Protein AF-0000000082831043 (afdb_homodimer)

Sequence (214 aa):
MISTHILDTNLGKPAAQVEVKLFYAATHELIATAITNQDGRVSDFGIKNLGKGAYQLEFEVAPYFSSQQIKTFFPRVCIQFFIEDTNQHYHIPLLISPFAYSTYRGSMISTHILDTNLGKPAAQVEVKLFYAATHELIATAITNQDGRVSDFGIKNLGKGAYQLEFEVAPYFSSQQIKTFFPRVCIQFFIEDTNQHYHIPLLISPFAYSTYRGS

Radius of gyration: 16.61 Å; Cα contacts (8 Å, |Δi|>4): 562; chains: 2; bounding box: 44×46×36 Å

Secondary structure (DSSP, 8-state):
-EEEEEEETTTTEE--S-EEEEEETTT--EEEEEE--TTSEE-----S-PPSEEEEEEE-HHHHHHHTT---S-S-EEEEEEE--TTS-EE--EEEETTEEEEE-B-/-EEEEEEETTTTEE--S-EEEEEETTT--EEEEEE--TTSEE-----S-PPSEEEEEEE-HHHHHHHTT---S-S-EEEEEEE--TTS-EE--EEEETTEEEEE-B-

pLDDT: mean 97.24, std 3.05, range [81.69, 98.94]

Nearest PDB structures (foldseek):
  2gpz-assembly1_A  TM=9.564E-01  e=7.065E-14  Salmonella enterica subsp. enterica serovar Dublin
  2igl-assembly1_C  TM=9.637E-01  e=1.944E-13  Escherichia coli K-12
  3qva-assembly1_D  TM=9.584E-01  e=8.392E-13  Klebsiella pneumoniae subsp. pneumoniae MGH 78578
  3qva-assembly1_A  TM=9.563E-01  e=1.558E-12  Klebsiella pneumoniae subsp. pneumoniae MGH 78578
  3qva-assembly1_C  TM=9.529E-01  e=1.951E-12  Klebsiella pneumoniae subsp. pneumoniae MGH 78578

Structure (mmCIF, N/CA/C/O backbone):
data_AF-0000000082831043-model_v1
#
loop_
_entity.id
_entity.type
_entity.pdbx_description
1 polymer '5-hydroxyisourate hydrolase'
#
loop_
_atom_site.group_PDB
_atom_site.id
_atom_site.type_symbol
_atom_site.label_atom_id
_atom_site.label_alt_id
_atom_site.label_comp_id
_atom_site.label_asym_id
_atom_site.label_entity_id
_atom_site.label_seq_id
_atom_site.pdbx_PDB_ins_code
_atom_site.Cartn_x
_atom_site.Cartn_y
_atom_site.Cartn_z
_atom_si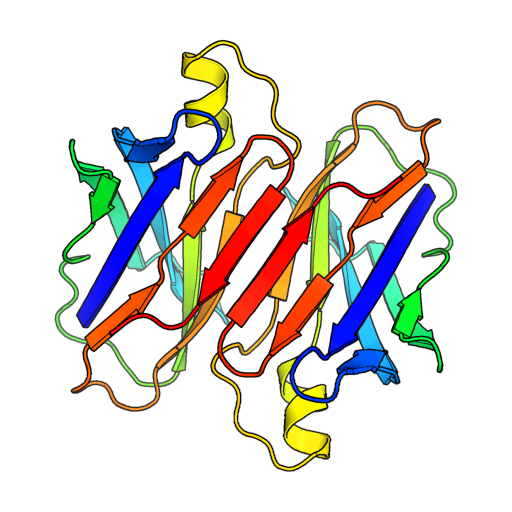te.occupancy
_atom_site.B_iso_or_equiv
_atom_site.auth_seq_id
_atom_site.auth_comp_id
_atom_site.auth_asym_id
_atom_site.auth_atom_id
_atom_site.pdbx_PDB_model_num
ATOM 1 N N . MET A 1 1 ? 2.746 17.656 10.258 1 92.44 1 MET A N 1
ATOM 2 C CA . MET A 1 1 ? 1.329 17.312 10.18 1 92.44 1 MET A CA 1
ATOM 3 C C . MET A 1 1 ? 1.077 16.297 9.078 1 92.44 1 MET A C 1
ATOM 5 O O . MET A 1 1 ? 1.744 16.312 8.039 1 92.44 1 MET A O 1
ATOM 9 N N . ILE A 1 2 ? 0.21 15.352 9.336 1 97.12 2 ILE A N 1
ATOM 10 C CA . ILE A 1 2 ? -0.141 14.328 8.352 1 97.12 2 ILE A CA 1
ATOM 11 C C . ILE A 1 2 ? -1.592 14.516 7.914 1 97.12 2 ILE A C 1
ATOM 13 O O . ILE A 1 2 ? -2.473 14.758 8.742 1 97.12 2 ILE A O 1
ATOM 17 N N . SER A 1 3 ? -1.871 14.438 6.602 1 98.06 3 SER A N 1
ATOM 18 C CA . SER A 1 3 ? -3.225 14.484 6.059 1 98.06 3 SER A CA 1
ATOM 19 C C . SER A 1 3 ? -3.396 13.492 4.914 1 98.06 3 SER A C 1
ATOM 21 O O . SER A 1 3 ? -2.412 12.969 4.387 1 98.06 3 SER A O 1
ATOM 23 N N . THR A 1 4 ? -4.637 13.18 4.656 1 98.75 4 THR A N 1
ATOM 24 C CA . THR A 1 4 ? -4.922 12.305 3.525 1 98.75 4 THR A CA 1
ATOM 25 C C . THR A 1 4 ? -6.254 12.672 2.877 1 98.75 4 THR A C 1
ATOM 27 O O . THR A 1 4 ? -7.074 13.359 3.48 1 98.75 4 THR A O 1
ATOM 30 N N . HIS A 1 5 ? -6.348 12.281 1.604 1 98.69 5 HIS A N 1
ATOM 31 C CA . HIS A 1 5 ? -7.547 12.383 0.777 1 98.69 5 HIS A CA 1
ATOM 32 C C . HIS A 1 5 ? -7.77 11.102 -0.028 1 98.69 5 HIS A C 1
ATOM 34 O O . HIS A 1 5 ? -6.852 10.617 -0.697 1 98.69 5 HIS A O 1
ATOM 40 N N . ILE A 1 6 ? -9 10.562 0.138 1 98.94 6 ILE A N 1
ATOM 41 C CA . ILE A 1 6 ? -9.328 9.359 -0.611 1 98.94 6 ILE A CA 1
ATOM 42 C C . ILE A 1 6 ? -10.289 9.703 -1.745 1 98.94 6 ILE A C 1
ATOM 44 O O . ILE A 1 6 ? -11.359 10.266 -1.509 1 98.94 6 ILE A O 1
ATOM 48 N N . LEU A 1 7 ? -9.891 9.461 -2.961 1 98.88 7 LEU A N 1
ATOM 49 C CA . LEU A 1 7 ? -10.766 9.555 -4.129 1 98.88 7 LEU A CA 1
ATOM 50 C C . LEU A 1 7 ? -11.156 8.164 -4.621 1 98.88 7 LEU A C 1
ATOM 52 O O . LEU A 1 7 ? -10.289 7.34 -4.926 1 98.88 7 LEU A O 1
ATOM 56 N N . ASP A 1 8 ? -12.43 7.883 -4.672 1 98.81 8 ASP A N 1
ATOM 57 C CA . ASP A 1 8 ? -12.945 6.699 -5.348 1 98.81 8 ASP A CA 1
ATOM 58 C C . ASP A 1 8 ? -12.992 6.906 -6.859 1 98.81 8 ASP A C 1
ATOM 60 O O . ASP A 1 8 ? -13.891 7.578 -7.371 1 98.81 8 ASP A O 1
ATOM 64 N N . THR A 1 9 ? -12.117 6.324 -7.477 1 98.5 9 THR A N 1
ATOM 65 C CA . THR A 1 9 ? -12 6.555 -8.914 1 98.5 9 THR A CA 1
ATOM 66 C C . THR A 1 9 ? -13.07 5.773 -9.68 1 98.5 9 THR A C 1
ATOM 68 O O . THR A 1 9 ? -13.32 6.047 -10.852 1 98.5 9 THR A O 1
ATOM 71 N N . ASN A 1 10 ? -13.609 4.77 -9.039 1 96.31 10 ASN A N 1
ATOM 72 C CA . ASN A 1 10 ? -14.727 4.039 -9.633 1 96.31 10 ASN A CA 1
ATOM 73 C C . ASN A 1 10 ? -15.961 4.926 -9.773 1 96.31 10 ASN A C 1
ATOM 75 O O . ASN A 1 10 ? -16.688 4.82 -10.766 1 96.31 10 ASN A O 1
ATOM 79 N N . LEU A 1 11 ? -16.156 5.809 -8.891 1 97.12 11 LEU A N 1
ATOM 80 C CA . LEU A 1 11 ? -17.312 6.691 -8.883 1 97.12 11 LEU A CA 1
ATOM 81 C C . LEU A 1 11 ? -16.922 8.102 -9.32 1 97.12 11 LEU A C 1
ATOM 83 O O . LEU A 1 11 ? -17.797 8.922 -9.633 1 97.12 11 LEU A O 1
ATOM 87 N N . GLY A 1 12 ? -15.68 8.406 -9.32 1 98 12 GLY A N 1
ATOM 88 C CA . GLY A 1 12 ? -15.219 9.758 -9.57 1 98 12 GLY A CA 1
ATOM 89 C C . GLY A 1 12 ? -15.578 10.727 -8.461 1 98 12 GLY A C 1
ATOM 90 O O . GLY A 1 12 ? -15.891 11.891 -8.719 1 98 12 GLY A O 1
ATOM 91 N N . LYS A 1 13 ? -15.57 10.203 -7.23 1 98.56 13 LYS A N 1
ATOM 92 C CA . LYS A 1 13 ? -15.961 11.023 -6.082 1 98.56 13 LYS A CA 1
ATOM 93 C C . LYS A 1 13 ? -15.086 10.734 -4.871 1 98.56 13 LYS A C 1
ATOM 95 O O . LYS A 1 13 ? -14.5 9.648 -4.766 1 98.56 13 LYS A O 1
ATOM 100 N N . PRO A 1 14 ? -15.031 11.734 -3.939 1 98.75 14 PRO A N 1
ATOM 101 C CA . PRO A 1 14 ? -14.328 11.453 -2.686 1 98.75 14 PRO A CA 1
ATOM 102 C C . PRO A 1 14 ? -14.953 10.305 -1.898 1 98.75 14 PRO A C 1
ATOM 104 O O . PRO A 1 14 ? -16.172 10.117 -1.945 1 98.75 14 PRO A O 1
ATOM 107 N N . ALA A 1 15 ? -14.195 9.547 -1.275 1 98.88 15 ALA A N 1
ATOM 108 C CA . ALA A 1 15 ? -14.68 8.477 -0.405 1 98.88 15 ALA A CA 1
ATOM 109 C C . ALA A 1 15 ? -14.883 8.984 1.02 1 98.88 15 ALA A C 1
ATOM 111 O O . ALA A 1 15 ? -13.922 9.133 1.778 1 98.88 15 ALA A O 1
ATOM 112 N N . ALA A 1 16 ? -16.109 9.234 1.415 1 98.62 16 ALA A N 1
ATOM 113 C CA . ALA A 1 16 ? -16.453 9.695 2.756 1 98.62 16 ALA A CA 1
ATOM 114 C C . ALA A 1 16 ? -16.656 8.516 3.703 1 98.62 16 ALA A C 1
ATOM 116 O O . ALA A 1 16 ? -16.906 7.387 3.258 1 98.62 16 ALA A O 1
ATOM 117 N N . GLN A 1 17 ? -16.453 8.727 4.977 1 98.62 17 GLN A N 1
ATOM 118 C CA . GLN A 1 17 ? -16.766 7.789 6.047 1 98.62 17 GLN A CA 1
ATOM 119 C C . GLN A 1 17 ? -15.875 6.555 5.977 1 98.62 17 GLN A C 1
ATOM 121 O O . GLN A 1 17 ? -16.328 5.441 6.25 1 98.62 17 GLN A O 1
ATOM 126 N N . VAL A 1 18 ? -14.695 6.734 5.582 1 98.94 18 VAL A N 1
ATOM 127 C CA . VAL A 1 18 ? -13.68 5.688 5.648 1 98.94 18 VAL A CA 1
ATOM 128 C C . VAL A 1 18 ? -12.859 5.84 6.93 1 98.94 18 VAL A C 1
ATOM 130 O O . VAL A 1 18 ? -12.336 6.918 7.211 1 98.94 18 VAL A O 1
ATOM 133 N N . GLU A 1 19 ? -12.758 4.805 7.707 1 98.88 19 GLU A N 1
ATOM 134 C CA . GLU A 1 19 ? -11.859 4.816 8.859 1 98.88 19 GLU A CA 1
ATOM 135 C C . GLU A 1 19 ? -10.398 4.734 8.422 1 98.88 19 GLU A C 1
ATOM 137 O O . GLU A 1 19 ? -10.039 3.893 7.598 1 98.88 19 GLU A O 1
ATOM 142 N N . VAL A 1 20 ? -9.602 5.625 8.953 1 98.94 20 VAL A N 1
ATOM 143 C CA . VAL A 1 20 ? -8.164 5.672 8.703 1 98.94 20 VAL A CA 1
ATOM 144 C C . VAL A 1 20 ? -7.402 5.645 10.031 1 98.94 20 VAL A C 1
ATOM 146 O O . VAL A 1 20 ? -7.719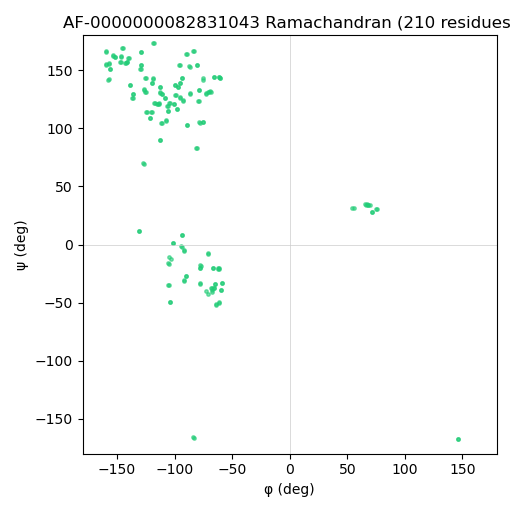 6.406 10.945 1 98.94 20 VAL A O 1
ATOM 149 N N . LYS A 1 21 ? -6.43 4.781 10.102 1 98.81 21 LYS A N 1
ATOM 150 C CA . LYS A 1 21 ? -5.613 4.648 11.305 1 98.81 21 LYS A CA 1
ATOM 151 C C . LYS A 1 21 ? -4.148 4.961 11.008 1 98.81 21 LYS A C 1
ATOM 153 O O . LYS A 1 21 ? -3.633 4.602 9.953 1 98.81 21 LYS A O 1
ATOM 158 N N . LEU A 1 22 ? -3.568 5.578 11.969 1 98.62 22 LEU A N 1
ATOM 159 C CA . LEU A 1 22 ? -2.154 5.93 11.898 1 98.62 22 LEU A CA 1
ATOM 160 C C . LEU A 1 22 ? -1.352 5.141 12.93 1 98.62 22 LEU A C 1
ATOM 162 O O . LEU A 1 22 ? -1.729 5.078 14.102 1 98.62 22 LEU A O 1
ATOM 166 N N . PHE A 1 23 ? -0.27 4.559 12.422 1 98.44 23 PHE A N 1
ATOM 167 C CA . PHE A 1 23 ? 0.577 3.732 13.273 1 98.44 23 PHE A CA 1
ATOM 168 C C . PHE A 1 23 ? 2.037 4.156 13.164 1 98.44 23 PHE A C 1
ATOM 170 O O . PHE A 1 23 ? 2.443 4.738 12.156 1 98.44 23 PHE A O 1
ATOM 177 N N . TYR A 1 24 ? 2.738 3.84 14.266 1 97.88 24 TYR A N 1
ATOM 178 C CA . TYR A 1 24 ? 4.172 3.682 14.047 1 97.88 24 TYR A CA 1
ATOM 179 C C . TYR A 1 24 ? 4.461 2.441 13.203 1 97.88 24 TYR A C 1
ATOM 181 O O . TYR A 1 24 ? 3.951 1.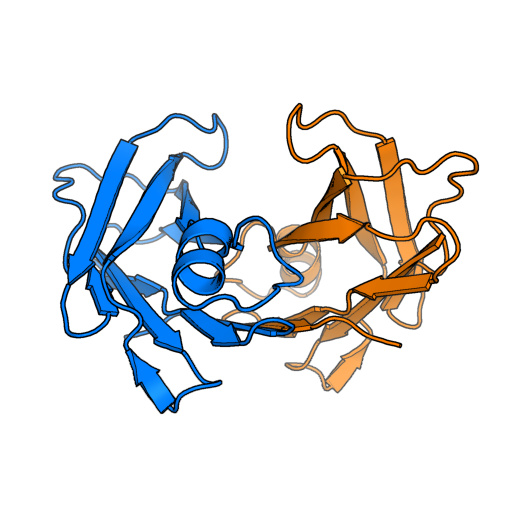356 13.5 1 97.88 24 TYR A O 1
ATOM 189 N N . ALA A 1 25 ? 5.277 2.594 12.188 1 97.94 25 ALA A N 1
ATOM 190 C CA . ALA A 1 25 ? 5.48 1.484 11.266 1 97.94 25 ALA A CA 1
ATOM 191 C C . ALA A 1 25 ? 6.211 0.329 11.938 1 97.94 25 ALA A C 1
ATOM 193 O O . ALA A 1 25 ? 5.863 -0.837 11.734 1 97.94 25 ALA A O 1
ATOM 194 N N . ALA A 1 26 ? 7.195 0.604 12.781 1 95.44 26 ALA A N 1
ATOM 195 C CA . ALA A 1 26 ? 8.07 -0.427 13.336 1 95.44 26 ALA A CA 1
ATOM 196 C C . ALA A 1 26 ? 7.324 -1.27 14.375 1 95.44 26 ALA A C 1
ATOM 198 O O . ALA A 1 26 ? 7.43 -2.498 14.375 1 95.44 26 ALA A O 1
ATOM 199 N N . THR A 1 27 ? 6.523 -0.679 15.195 1 96.5 27 THR A N 1
ATOM 200 C CA . THR A 1 27 ? 5.887 -1.365 16.312 1 96.5 27 THR A CA 1
ATOM 201 C C . THR A 1 27 ? 4.414 -1.636 16.016 1 96.5 27 THR A C 1
ATOM 203 O O . THR A 1 27 ? 3.762 -2.408 16.719 1 96.5 27 THR A O 1
ATOM 206 N N . HIS A 1 28 ? 3.975 -1.056 15 1 97 28 HIS A N 1
ATOM 207 C CA . HIS A 1 28 ? 2.557 -1.094 14.664 1 97 28 HIS A CA 1
ATOM 208 C C . HIS A 1 28 ? 1.699 -0.62 15.836 1 97 28 HIS A C 1
ATOM 210 O O . HIS A 1 28 ? 0.599 -1.135 16.047 1 97 28 HIS A O 1
ATOM 216 N N . GLU A 1 29 ? 2.244 0.251 16.578 1 97.06 29 GLU A N 1
ATOM 217 C CA . GLU A 1 29 ? 1.471 0.876 17.656 1 97.06 29 GLU A CA 1
ATOM 218 C C . GLU A 1 29 ? 0.549 1.962 17.109 1 97.06 29 GLU A C 1
ATOM 220 O O . GLU A 1 29 ? 0.989 2.838 16.359 1 97.06 29 GLU A O 1
ATOM 225 N N . LEU A 1 30 ? -0.686 1.889 17.562 1 98.12 30 LEU A N 1
ATOM 226 C CA . LEU A 1 30 ? -1.693 2.84 17.109 1 98.12 30 LEU A CA 1
ATOM 227 C C . LEU A 1 30 ? -1.427 4.23 17.672 1 98.12 30 LEU A C 1
ATOM 229 O O . LEU A 1 30 ? -1.168 4.371 18.875 1 98.12 30 LEU A O 1
ATOM 233 N N . ILE A 1 31 ? -1.454 5.203 16.812 1 97.62 31 ILE A N 1
ATOM 234 C CA . ILE A 1 31 ? -1.238 6.586 17.219 1 97.62 31 ILE A CA 1
ATOM 235 C C . ILE A 1 31 ? -2.572 7.328 17.25 1 97.62 31 ILE A C 1
ATOM 237 O O . ILE A 1 31 ? -2.883 8.016 18.219 1 97.62 31 ILE A O 1
ATOM 241 N N . ALA A 1 32 ? -3.328 7.203 16.188 1 98 32 ALA A N 1
ATOM 242 C CA . ALA A 1 32 ? -4.586 7.934 16.047 1 98 32 ALA A CA 1
ATOM 243 C C . ALA A 1 32 ? -5.523 7.242 15.062 1 98 32 ALA A C 1
ATOM 245 O O . ALA A 1 32 ? -5.086 6.418 14.258 1 98 32 ALA A O 1
ATOM 246 N N . THR A 1 33 ? -6.758 7.48 15.211 1 98.5 33 THR A N 1
ATOM 247 C CA . THR A 1 33 ? -7.805 7.066 14.281 1 98.5 33 THR A CA 1
ATOM 248 C C . THR A 1 33 ? -8.633 8.266 13.828 1 98.5 33 THR A C 1
ATOM 250 O O . THR A 1 33 ? -8.891 9.188 14.609 1 98.5 33 THR A O 1
ATOM 253 N N . ALA A 1 34 ? -9.031 8.242 12.602 1 98.75 34 ALA A N 1
ATOM 254 C CA . ALA A 1 34 ? -9.883 9.289 12.039 1 98.75 34 ALA A CA 1
ATOM 255 C C . ALA A 1 34 ? -10.859 8.711 11.023 1 98.75 34 ALA A C 1
ATOM 257 O O . ALA A 1 34 ? -10.781 7.527 10.68 1 98.75 34 ALA A O 1
ATOM 258 N N . ILE A 1 35 ? -11.844 9.508 10.602 1 98.81 35 ILE A N 1
ATOM 259 C CA . ILE A 1 35 ? -12.812 9.18 9.562 1 98.81 35 ILE A CA 1
ATOM 260 C C . ILE A 1 35 ? -12.828 10.273 8.5 1 98.81 35 ILE A C 1
ATOM 262 O O . ILE A 1 35 ? -12.82 11.461 8.828 1 98.81 35 ILE A O 1
ATOM 266 N N . THR A 1 36 ? -12.789 9.859 7.27 1 98.88 36 THR A N 1
ATOM 267 C CA . THR A 1 36 ? -12.82 10.875 6.223 1 98.88 36 THR A CA 1
ATOM 268 C C . THR A 1 36 ? -14.156 11.617 6.227 1 98.88 36 THR A C 1
ATOM 270 O O . THR A 1 36 ? -15.203 11.016 6.461 1 98.88 36 THR A O 1
ATOM 273 N N . ASN A 1 37 ? -14.039 12.898 5.926 1 98.81 37 ASN A N 1
ATOM 274 C CA . ASN A 1 37 ? -15.242 13.719 5.859 1 98.81 37 ASN A CA 1
ATOM 275 C C . ASN A 1 37 ? -15.93 13.594 4.504 1 98.81 37 ASN A C 1
ATOM 277 O O . ASN A 1 37 ? -15.617 12.688 3.727 1 98.81 37 ASN A O 1
ATOM 281 N N . GLN A 1 38 ? -16.859 14.484 4.227 1 98.38 38 GLN A N 1
ATOM 282 C CA . GLN A 1 38 ? -17.656 14.406 3.01 1 98.38 38 GLN A CA 1
ATOM 283 C C . GLN A 1 38 ? -16.797 14.648 1.772 1 98.38 38 GLN A C 1
ATOM 285 O O . GLN A 1 38 ? -17.172 14.234 0.667 1 98.38 38 GLN A O 1
ATOM 290 N N . ASP A 1 39 ? -15.688 15.258 1.96 1 98.5 39 ASP A N 1
ATOM 291 C CA . ASP A 1 39 ? -14.75 15.484 0.866 1 98.5 39 ASP A CA 1
ATOM 292 C C . ASP A 1 39 ? -13.711 14.367 0.788 1 98.5 39 ASP A C 1
ATOM 294 O O . ASP A 1 39 ? -12.719 14.484 0.064 1 98.5 39 ASP A O 1
ATOM 298 N N . GLY A 1 40 ? -13.883 13.305 1.552 1 98.88 40 GLY A N 1
ATOM 299 C CA . GLY A 1 40 ? -12.938 12.195 1.546 1 98.88 40 GLY A CA 1
ATOM 300 C C . GLY A 1 40 ? -11.617 12.531 2.209 1 98.88 40 GLY A C 1
ATOM 301 O O . GLY A 1 40 ? -10.586 11.953 1.873 1 98.88 40 GLY A O 1
ATOM 302 N N . ARG A 1 41 ? -11.664 13.5 3.201 1 98.81 41 ARG A N 1
ATOM 303 C CA . ARG A 1 41 ? -10.414 14.039 3.729 1 98.81 41 ARG A CA 1
ATOM 304 C C . ARG A 1 41 ? -10.289 13.773 5.227 1 98.81 41 ARG A C 1
ATOM 306 O O . ARG A 1 41 ? -11.289 13.766 5.945 1 98.81 41 ARG A O 1
ATOM 313 N N . VAL A 1 42 ? -9.125 13.422 5.664 1 98.69 42 VAL A N 1
ATOM 314 C CA . VAL A 1 42 ? -8.633 13.641 7.02 1 98.69 42 VAL A CA 1
ATOM 315 C C . VAL A 1 42 ? -7.582 14.75 7.016 1 98.69 42 VAL A C 1
ATOM 317 O O . VAL A 1 42 ? -6.453 14.547 6.566 1 98.69 42 VAL A O 1
ATOM 320 N N . SER A 1 43 ? -7.902 15.859 7.488 1 96.75 43 SER A N 1
ATOM 321 C CA . SER A 1 43 ? -7.031 17.031 7.387 1 96.75 43 SER A CA 1
ATOM 322 C C . SER A 1 43 ? -5.902 16.969 8.414 1 96.75 43 SER A C 1
ATOM 324 O O . SER A 1 43 ? -4.832 17.531 8.195 1 96.75 43 SER A O 1
ATOM 326 N N . ASP A 1 44 ? -6.234 16.406 9.484 1 94.31 44 ASP A N 1
ATOM 327 C CA . ASP A 1 44 ? -5.262 16.312 10.57 1 94.31 44 ASP A CA 1
ATOM 328 C C . ASP A 1 44 ? -5.625 15.18 11.531 1 94.31 44 ASP A C 1
ATOM 330 O O . ASP A 1 44 ? -6.801 14.953 11.812 1 94.31 44 ASP A O 1
ATOM 334 N N . PHE A 1 45 ? -4.566 14.492 12 1 96.06 45 PHE A N 1
ATOM 335 C CA . PHE A 1 45 ? -4.793 13.383 12.914 1 96.06 45 PHE A CA 1
ATOM 336 C C . PHE A 1 45 ? -4.691 13.852 14.367 1 96.06 45 PHE A C 1
ATOM 338 O O . PHE A 1 45 ? -4.871 13.062 15.297 1 96.06 45 PHE A O 1
ATOM 345 N N . GLY A 1 46 ? -4.383 15.125 14.516 1 91.19 46 GLY A N 1
ATOM 346 C CA . GLY A 1 46 ? -4.379 15.758 15.828 1 91.19 46 GLY A CA 1
ATOM 347 C C . GLY A 1 46 ? -3.172 15.391 16.672 1 91.19 46 GLY A C 1
ATOM 348 O O . GLY A 1 46 ? -3.268 15.281 17.891 1 91.19 46 GLY A O 1
ATOM 349 N N . ILE A 1 47 ? -2.1 15.141 15.984 1 89.56 47 ILE A N 1
ATOM 350 C CA . ILE A 1 47 ? -0.906 14.719 16.703 1 89.56 47 ILE A CA 1
ATOM 351 C C . ILE A 1 47 ? 0.028 15.914 16.906 1 89.56 47 ILE A C 1
ATOM 353 O O . ILE A 1 47 ? 0.318 16.641 15.945 1 89.56 47 ILE A O 1
ATOM 357 N N . LYS A 1 48 ? 0.485 16.188 18.062 1 81.81 48 LYS A N 1
ATOM 358 C CA . LYS A 1 48 ? 1.315 17.344 18.375 1 81.81 48 LYS A CA 1
ATOM 359 C C . LYS A 1 48 ? 2.799 17 18.266 1 81.81 48 LYS A C 1
ATOM 361 O O . LYS A 1 48 ? 3.607 17.844 17.875 1 81.81 48 LYS A O 1
ATOM 366 N N . ASN A 1 49 ? 3.16 15.734 18.562 1 85.75 49 ASN A N 1
ATOM 367 C CA . ASN A 1 49 ? 4.582 15.422 18.625 1 85.75 49 ASN A CA 1
ATOM 368 C C . ASN A 1 49 ? 4.934 14.227 17.734 1 85.75 49 ASN A C 1
ATOM 370 O O . ASN A 1 49 ? 5.379 13.195 18.219 1 85.75 49 ASN A O 1
ATOM 374 N N . LEU A 1 50 ? 4.797 14.609 16.422 1 86.38 50 LEU A N 1
ATOM 375 C CA . LEU A 1 50 ? 5.242 13.57 15.492 1 86.38 50 LEU A CA 1
ATOM 376 C C . LEU A 1 50 ? 6.762 13.562 15.375 1 86.38 50 LEU A C 1
ATOM 378 O O . LEU A 1 50 ? 7.383 14.609 15.195 1 86.38 50 LEU A O 1
ATOM 382 N N . GLY A 1 51 ? 7.426 12.492 15.625 1 94.19 51 GLY A N 1
ATOM 383 C CA . GLY A 1 51 ? 8.867 12.359 15.453 1 94.19 51 GLY A CA 1
ATOM 384 C C . GLY A 1 51 ? 9.258 11.883 14.07 1 94.19 51 GLY A C 1
ATOM 385 O O . GLY A 1 51 ? 8.406 11.461 13.289 1 94.19 51 GLY A O 1
ATOM 386 N N . LYS A 1 52 ? 10.57 12.102 13.828 1 96.75 52 LYS A N 1
ATOM 387 C CA . LYS A 1 52 ? 11.133 11.508 12.617 1 96.75 52 LYS A CA 1
ATOM 388 C C . LYS A 1 52 ? 11.008 9.984 12.648 1 96.75 52 LYS A C 1
ATOM 390 O O . LYS A 1 52 ? 11.141 9.367 13.711 1 96.75 52 LYS A O 1
ATOM 395 N N . GLY A 1 53 ? 10.742 9.398 11.445 1 97.38 53 GLY A N 1
ATOM 396 C CA . GLY A 1 53 ? 10.672 7.949 11.375 1 97.38 53 GLY A CA 1
ATOM 397 C C . GLY A 1 53 ? 9.656 7.445 10.367 1 97.38 53 GLY A C 1
ATOM 398 O O . GLY A 1 53 ? 9.234 8.188 9.477 1 97.38 53 GLY A O 1
ATOM 399 N N . ALA A 1 54 ? 9.375 6.168 10.461 1 98.44 54 ALA A N 1
ATOM 400 C CA . ALA A 1 54 ? 8.445 5.52 9.547 1 98.44 54 ALA A CA 1
ATOM 401 C C . ALA A 1 54 ? 7.066 5.363 10.18 1 98.44 54 ALA A C 1
ATOM 403 O O . ALA A 1 54 ? 6.953 5.023 11.359 1 98.44 54 ALA A O 1
ATOM 404 N N . TYR A 1 55 ? 6.098 5.656 9.352 1 98.44 55 TYR A N 1
ATOM 405 C CA . TYR A 1 55 ? 4.699 5.57 9.766 1 98.44 55 TYR A CA 1
ATOM 406 C C . TYR A 1 55 ? 3.887 4.75 8.766 1 98.44 55 TYR A C 1
ATOM 408 O O . TYR A 1 55 ? 4.363 4.438 7.676 1 98.44 55 TYR A O 1
ATOM 416 N N . GLN A 1 56 ? 2.691 4.379 9.25 1 98.69 56 GLN A N 1
ATOM 417 C CA . GLN A 1 56 ? 1.771 3.65 8.383 1 98.69 56 GLN A CA 1
ATOM 418 C C . GLN A 1 56 ? 0.351 4.195 8.508 1 98.69 56 GLN A C 1
ATOM 420 O O . GLN A 1 56 ? -0.129 4.438 9.617 1 98.69 56 GLN A O 1
ATOM 425 N N . LEU A 1 57 ? -0.222 4.48 7.367 1 98.88 57 LEU A N 1
ATOM 426 C CA . LEU A 1 57 ? -1.665 4.688 7.316 1 98.88 57 LEU A CA 1
ATOM 427 C C . LEU A 1 57 ? -2.381 3.414 6.871 1 98.88 57 LEU A C 1
ATOM 429 O O . LEU A 1 57 ? -1.93 2.732 5.949 1 98.88 57 LEU A O 1
ATOM 433 N N . GLU A 1 58 ? -3.455 3.074 7.555 1 98.94 58 GLU A N 1
ATOM 434 C CA . GLU A 1 58 ? -4.34 1.994 7.129 1 98.94 58 GLU A CA 1
ATOM 435 C C . GLU A 1 58 ? -5.738 2.518 6.816 1 98.94 58 GLU A C 1
ATOM 437 O O . GLU A 1 58 ? -6.371 3.154 7.66 1 98.94 58 GLU A O 1
ATOM 442 N N . PHE A 1 59 ? -6.145 2.277 5.605 1 98.94 59 PHE A N 1
ATOM 443 C CA . PHE A 1 59 ? -7.465 2.668 5.125 1 98.94 59 PHE A CA 1
ATOM 444 C C . PHE A 1 59 ? -8.414 1.477 5.125 1 98.94 59 PHE A C 1
ATOM 446 O O . PHE A 1 59 ? -8.172 0.481 4.441 1 98.94 59 PHE A O 1
ATOM 453 N N . GLU A 1 60 ? -9.516 1.598 5.871 1 98.88 60 GLU A N 1
ATOM 454 C CA . GLU A 1 60 ? -10.5 0.524 5.914 1 98.88 60 GLU A CA 1
ATOM 455 C C . GLU A 1 60 ? -11.422 0.568 4.695 1 98.88 60 GLU A C 1
ATOM 457 O O . GLU A 1 60 ? -12.594 0.918 4.812 1 98.88 60 GLU A O 1
ATOM 462 N N . VAL A 1 61 ? -10.93 0.002 3.629 1 98.81 61 VAL A N 1
ATOM 463 C CA . VAL A 1 61 ? -11.617 0.2 2.355 1 98.81 61 VAL A CA 1
ATOM 464 C C . VAL A 1 61 ? -12.664 -0.896 2.156 1 98.81 61 VAL A C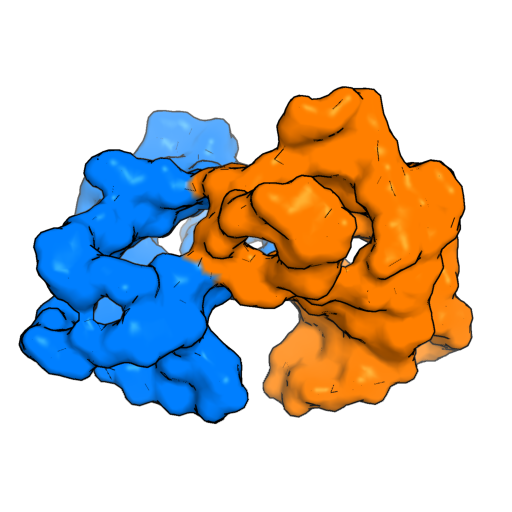 1
ATOM 466 O O . VAL A 1 61 ? -13.648 -0.702 1.439 1 98.81 61 VAL A O 1
ATOM 469 N N . ALA A 1 62 ? -12.453 -2.051 2.742 1 98.69 62 ALA A N 1
ATOM 470 C CA . ALA A 1 62 ? -13.414 -3.135 2.562 1 98.69 62 ALA A CA 1
ATOM 471 C C . ALA A 1 62 ? -14.789 -2.742 3.096 1 98.69 62 ALA A C 1
ATOM 473 O O . ALA A 1 62 ? -15.797 -2.873 2.396 1 98.69 62 ALA A O 1
ATOM 474 N N . PRO A 1 63 ? -14.852 -2.225 4.359 1 98.69 63 PRO A N 1
ATOM 475 C CA . PRO A 1 63 ? -16.172 -1.775 4.824 1 98.69 63 PRO A CA 1
ATOM 476 C C . PRO A 1 63 ? -16.766 -0.69 3.936 1 98.69 63 PRO A C 1
ATOM 478 O O . PRO A 1 63 ? -17.984 -0.665 3.723 1 98.69 63 PRO A O 1
ATOM 481 N N . TYR A 1 64 ? -15.977 0.173 3.352 1 98.81 64 TYR A N 1
ATOM 482 C CA . TYR A 1 64 ? -16.453 1.238 2.473 1 98.81 64 TYR A CA 1
ATOM 483 C C . TYR A 1 64 ? -17.109 0.665 1.226 1 98.81 64 TYR A C 1
ATOM 485 O O . TYR A 1 64 ? -18.25 1.019 0.9 1 98.81 64 TYR A O 1
ATOM 493 N N . PHE A 1 65 ? -16.469 -0.226 0.522 1 98.62 65 PHE A N 1
ATOM 494 C CA . PHE A 1 65 ? -17.016 -0.814 -0.696 1 98.62 65 PHE A CA 1
ATOM 495 C C . PHE A 1 65 ? -18.203 -1.709 -0.379 1 98.62 65 PHE A C 1
ATOM 497 O O . PHE A 1 65 ? -19.188 -1.742 -1.132 1 98.62 65 PHE A O 1
ATOM 504 N N . SER A 1 66 ? -18.062 -2.391 0.732 1 98.19 66 SER A N 1
ATOM 505 C CA . SER A 1 66 ? -19.172 -3.254 1.146 1 98.19 66 SER A CA 1
ATOM 506 C C . SER A 1 66 ? -20.438 -2.453 1.364 1 98.19 66 SER A C 1
ATOM 508 O O . SER A 1 66 ? -21.531 -2.912 1.022 1 98.19 66 SER A O 1
ATOM 510 N N . SER A 1 67 ? -20.312 -1.294 1.929 1 97.69 67 SER A N 1
ATOM 511 C CA . SER A 1 67 ? -21.469 -0.44 2.178 1 97.69 67 SER A CA 1
ATOM 512 C C . SER A 1 67 ? -22.156 -0.055 0.875 1 97.69 67 SER A C 1
ATOM 514 O O . SER A 1 67 ? -23.328 0.33 0.879 1 97.69 67 SER A O 1
ATOM 516 N N . GLN A 1 68 ? -21.469 -0.144 -0.224 1 96.88 68 GLN A N 1
ATOM 517 C CA . GLN A 1 68 ? -22 0.152 -1.552 1 96.88 68 GLN A CA 1
ATOM 518 C C . GLN A 1 68 ? -22.344 -1.129 -2.305 1 96.88 68 GLN A C 1
ATOM 520 O O . GLN A 1 68 ? -22.672 -1.088 -3.492 1 96.88 68 GLN A O 1
ATOM 525 N N . GLN A 1 69 ? -22.125 -2.289 -1.623 1 97.88 69 GLN A N 1
ATOM 526 C CA . GLN A 1 69 ? -22.375 -3.605 -2.201 1 97.88 69 GLN A CA 1
ATOM 527 C C . GLN A 1 69 ? -21.422 -3.879 -3.367 1 97.88 69 GLN A C 1
ATOM 529 O O . GLN A 1 69 ? -21.828 -4.445 -4.383 1 97.88 69 GLN A O 1
ATOM 534 N N . ILE A 1 70 ? -20.297 -3.396 -3.229 1 97.81 70 ILE A N 1
ATOM 535 C CA . ILE A 1 70 ? -19.25 -3.623 -4.215 1 97.81 70 ILE A CA 1
ATOM 536 C C . ILE A 1 70 ? -18.172 -4.523 -3.621 1 97.81 70 ILE A C 1
ATOM 538 O O . ILE A 1 70 ? -17.719 -4.305 -2.494 1 97.81 70 ILE A O 1
ATOM 542 N N . LYS A 1 71 ? -17.875 -5.523 -4.375 1 97.31 71 LYS A N 1
ATOM 543 C CA . LYS A 1 71 ? -16.75 -6.375 -3.975 1 97.31 71 LYS A CA 1
ATOM 544 C C . LYS A 1 71 ? -15.414 -5.699 -4.246 1 97.31 71 LYS A C 1
ATOM 546 O O . LYS A 1 71 ? -15.258 -5.008 -5.258 1 97.31 71 LYS A O 1
ATOM 551 N N . THR A 1 72 ? -14.531 -5.906 -3.357 1 98.5 72 THR A N 1
ATOM 552 C CA . THR A 1 72 ? -13.211 -5.324 -3.541 1 98.5 72 THR A CA 1
ATOM 553 C C . THR A 1 72 ? -12.125 -6.383 -3.354 1 98.5 72 THR A C 1
ATOM 555 O O . THR A 1 72 ? -12.328 -7.367 -2.643 1 98.5 72 THR A O 1
ATOM 558 N N . PHE A 1 73 ? -11.023 -6.18 -4.043 1 98.62 73 PHE A N 1
ATOM 559 C CA . PHE A 1 73 ? -9.859 -7.059 -3.99 1 98.62 73 PHE A CA 1
ATOM 560 C C . PHE A 1 73 ? -9.062 -6.824 -2.715 1 98.62 73 PHE A C 1
ATOM 562 O O . PHE A 1 73 ? -8.281 -7.684 -2.293 1 98.62 73 PHE A O 1
ATOM 569 N N . PHE A 1 74 ? -9.25 -5.688 -2.029 1 98.88 74 PHE A N 1
ATOM 570 C CA . PHE A 1 74 ? -8.375 -5.25 -0.949 1 98.88 74 PHE A CA 1
ATOM 571 C C . PHE A 1 74 ? -9.109 -5.258 0.384 1 98.88 74 PHE A C 1
ATOM 573 O O . PHE A 1 74 ? -10.078 -4.512 0.569 1 98.88 74 PHE A O 1
ATOM 580 N N . PRO A 1 75 ? -8.648 -5.988 1.368 1 98.62 75 PRO A N 1
ATOM 581 C CA . PRO A 1 75 ? -9.211 -5.906 2.721 1 98.62 75 PRO A CA 1
ATOM 582 C C . PRO A 1 75 ? -8.969 -4.551 3.381 1 98.62 75 PRO A C 1
ATOM 584 O O . PRO A 1 75 ? -9.828 -4.059 4.117 1 98.62 75 PRO A O 1
ATOM 587 N N . ARG A 1 76 ? -7.812 -4.02 3.119 1 98.75 76 ARG A N 1
ATOM 588 C CA . ARG A 1 76 ? -7.309 -2.738 3.605 1 98.75 76 ARG A CA 1
ATOM 589 C C . ARG A 1 76 ? -6.176 -2.225 2.727 1 98.75 76 ARG A C 1
ATOM 591 O O . ARG A 1 76 ? -5.574 -2.99 1.97 1 98.75 76 ARG A O 1
ATOM 598 N N . VAL A 1 77 ? -6.023 -0.929 2.754 1 98.94 77 VAL A N 1
ATOM 599 C CA . VAL A 1 77 ? -4.832 -0.368 2.125 1 98.94 77 VAL A CA 1
ATOM 600 C C . VAL A 1 77 ? -3.873 0.14 3.199 1 98.94 77 VAL A C 1
ATOM 602 O O . VAL A 1 77 ? -4.266 0.906 4.082 1 98.94 77 VAL A O 1
ATOM 605 N N . CYS A 1 78 ? -2.641 -0.315 3.148 1 98.88 78 CYS A N 1
ATOM 606 C CA . CYS A 1 78 ? -1.591 0.089 4.074 1 98.88 78 CYS A CA 1
ATOM 607 C C . CYS A 1 78 ? -0.497 0.868 3.355 1 98.88 78 CYS A C 1
ATOM 609 O O . CYS A 1 78 ? 0.11 0.363 2.408 1 98.88 78 CYS A O 1
ATOM 611 N N . ILE A 1 79 ? -0.298 2.066 3.787 1 98.94 79 ILE A N 1
ATOM 612 C CA . ILE A 1 79 ? 0.738 2.885 3.164 1 98.94 79 ILE A CA 1
ATOM 613 C C . ILE A 1 79 ? 1.779 3.283 4.207 1 98.94 79 ILE A C 1
ATOM 615 O O . ILE A 1 79 ? 1.47 4 5.16 1 98.94 79 ILE A O 1
ATOM 619 N N . GLN A 1 80 ? 2.99 2.771 4.031 1 98.94 80 GLN A N 1
ATOM 620 C CA . GLN A 1 80 ? 4.098 3.207 4.875 1 98.94 80 GLN A CA 1
ATOM 621 C C . GLN A 1 80 ? 4.867 4.352 4.223 1 98.94 80 GLN A C 1
ATOM 623 O O . GLN A 1 80 ? 5.062 4.363 3.008 1 98.94 80 GLN A O 1
ATOM 628 N N . PHE A 1 81 ? 5.312 5.281 5.051 1 98.81 81 PHE A N 1
ATOM 629 C CA . PHE A 1 81 ? 6.051 6.434 4.551 1 98.81 81 PHE A CA 1
ATOM 630 C C . PHE A 1 81 ? 7.016 6.957 5.609 1 98.81 81 PHE A C 1
ATOM 632 O O . PHE A 1 81 ? 6.828 6.719 6.801 1 98.81 81 PHE A O 1
ATOM 639 N N . PHE A 1 82 ? 7.965 7.711 5.141 1 98.44 82 PHE A N 1
ATOM 640 C CA . PHE A 1 82 ? 8.93 8.344 6.027 1 98.44 82 PHE A CA 1
ATOM 641 C C . PHE A 1 82 ? 8.508 9.773 6.359 1 98.44 82 PHE A C 1
ATOM 643 O O . PHE A 1 82 ? 8.031 10.5 5.488 1 98.44 82 PHE A O 1
ATOM 650 N N . ILE A 1 83 ? 8.68 10.109 7.547 1 97.12 83 ILE A N 1
ATOM 651 C CA . ILE A 1 83 ? 8.758 11.508 7.965 1 97.12 83 ILE A CA 1
ATOM 652 C C . ILE A 1 83 ? 10.211 11.859 8.297 1 97.12 83 ILE A C 1
ATOM 654 O O . ILE A 1 83 ? 10.781 11.328 9.25 1 97.12 83 ILE A O 1
ATOM 658 N N . GLU A 1 84 ? 10.719 12.727 7.5 1 95.19 84 GLU A N 1
ATOM 659 C CA . GLU A 1 84 ? 12.117 13.094 7.676 1 95.19 84 GLU A CA 1
ATOM 660 C C . GLU A 1 84 ? 12.25 14.477 8.312 1 95.19 84 GLU A C 1
ATOM 662 O O . GLU A 1 84 ? 13.234 14.758 9 1 95.19 84 GLU A O 1
ATOM 667 N N . ASP A 1 85 ? 11.359 15.352 7.98 1 94.5 85 ASP A N 1
ATOM 668 C CA . ASP A 1 85 ? 11.266 16.703 8.531 1 94.5 85 ASP A CA 1
ATOM 669 C C . ASP A 1 85 ? 9.914 16.938 9.195 1 94.5 85 ASP A C 1
ATOM 671 O O . ASP A 1 85 ? 8.898 17.078 8.508 1 94.5 85 ASP A O 1
ATOM 675 N N . THR A 1 86 ? 9.961 17.016 10.484 1 92.56 86 THR A N 1
ATOM 676 C CA . THR A 1 86 ? 8.719 17.094 11.25 1 92.56 86 THR A CA 1
ATOM 677 C C . THR A 1 86 ? 8.047 18.453 11.062 1 92.56 86 THR A C 1
ATOM 679 O O . THR A 1 86 ? 6.887 18.641 11.43 1 92.56 86 THR A O 1
ATOM 682 N N . ASN A 1 87 ? 8.703 19.344 10.422 1 91.56 87 ASN A N 1
ATOM 683 C CA . ASN A 1 87 ? 8.133 20.672 10.188 1 91.56 87 ASN A CA 1
ATOM 684 C C . ASN A 1 87 ? 7.383 20.734 8.867 1 91.56 87 ASN A C 1
ATOM 686 O O . ASN A 1 87 ? 6.734 21.75 8.562 1 91.56 87 ASN A O 1
ATOM 690 N N . GLN A 1 88 ? 7.461 19.734 8.172 1 92.81 88 GLN A N 1
ATOM 691 C CA . GLN A 1 88 ? 6.789 19.703 6.875 1 92.81 88 GLN A CA 1
ATOM 692 C C . GLN A 1 88 ? 5.422 19.047 6.98 1 92.81 88 GLN A C 1
ATOM 694 O O . GLN A 1 88 ? 5.16 18.281 7.922 1 92.81 88 GLN A O 1
ATOM 699 N N . HIS A 1 89 ? 4.562 19.422 6.055 1 94.38 89 HIS A N 1
ATOM 700 C CA . HIS A 1 89 ? 3.275 18.75 5.902 1 94.38 89 HIS A CA 1
ATOM 701 C C . HIS A 1 89 ? 3.396 17.531 5 1 94.38 89 HIS A C 1
ATOM 703 O O . HIS A 1 89 ? 3.975 17.609 3.912 1 94.38 89 HIS A O 1
ATOM 709 N N . TYR A 1 90 ? 2.893 16.422 5.465 1 96.75 90 TYR A N 1
ATOM 710 C CA . TYR A 1 90 ? 2.885 15.18 4.699 1 96.75 90 TYR A CA 1
ATOM 711 C C . TYR A 1 90 ? 1.467 14.805 4.289 1 96.75 90 TYR A C 1
ATOM 713 O O . TYR A 1 90 ? 0.678 14.344 5.117 1 96.75 90 TYR A O 1
ATOM 721 N N . HIS A 1 91 ? 1.144 15.031 2.979 1 98.06 91 HIS A N 1
ATOM 722 C CA . HIS A 1 91 ? -0.137 14.625 2.41 1 98.06 91 HIS A CA 1
ATOM 723 C C . HIS A 1 91 ? -0.014 13.297 1.667 1 98.06 91 HIS A C 1
ATOM 725 O O . HIS A 1 91 ? 0.761 13.18 0.714 1 98.06 91 HIS A O 1
ATOM 731 N N . ILE A 1 92 ? -0.723 12.258 2.164 1 98.69 92 ILE A N 1
ATOM 732 C CA . ILE A 1 92 ? -0.683 10.914 1.585 1 98.69 92 ILE A CA 1
ATOM 733 C C . ILE A 1 92 ? -2.043 10.578 0.979 1 98.69 92 ILE A C 1
ATOM 735 O O . ILE A 1 92 ? -2.896 9.984 1.645 1 98.69 92 ILE A O 1
ATOM 739 N N . PRO A 1 93 ? -2.227 10.891 -0.259 1 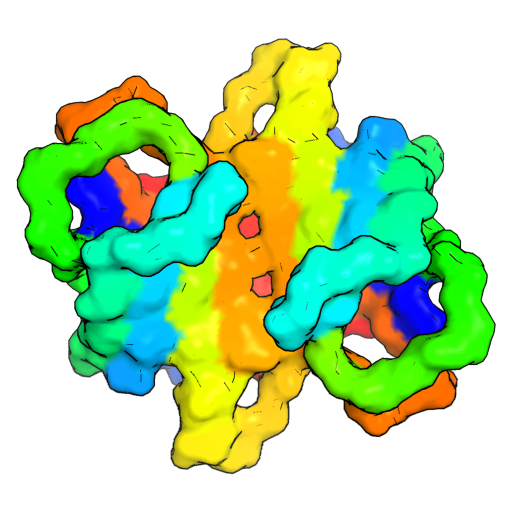98.81 93 PRO A N 1
ATOM 740 C CA . PRO A 1 93 ? -3.523 10.609 -0.879 1 98.81 93 PRO A CA 1
ATOM 741 C C . PRO A 1 93 ? -3.658 9.148 -1.317 1 98.81 93 PRO A C 1
ATOM 743 O O . PRO A 1 93 ? -2.65 8.477 -1.54 1 98.81 93 PRO A O 1
ATOM 746 N N . LEU A 1 94 ? -4.875 8.734 -1.38 1 98.94 94 LEU A N 1
ATOM 747 C CA . LEU A 1 94 ? -5.234 7.414 -1.889 1 98.94 94 LEU A CA 1
ATOM 748 C C . LEU A 1 94 ? -6.25 7.523 -3.02 1 98.94 94 LEU A C 1
ATOM 750 O O . LEU A 1 94 ? -7.348 8.055 -2.824 1 98.94 94 LEU A O 1
ATOM 754 N N . LEU A 1 95 ? -5.871 7.156 -4.246 1 98.94 95 LEU A N 1
ATOM 755 C CA . LEU A 1 95 ? -6.812 6.895 -5.332 1 98.94 95 LEU A CA 1
ATOM 756 C C . LEU A 1 95 ? -7.184 5.418 -5.391 1 98.94 95 LEU A C 1
ATOM 758 O O . LEU A 1 95 ? -6.309 4.559 -5.539 1 98.94 95 LEU A O 1
ATOM 762 N N . ILE A 1 96 ? -8.508 5.152 -5.312 1 98.88 96 ILE A N 1
ATOM 763 C CA . ILE A 1 96 ? -8.828 3.738 -5.129 1 98.88 96 ILE A CA 1
ATOM 764 C C . ILE A 1 96 ? -10.023 3.361 -6.004 1 98.88 96 ILE A C 1
ATOM 766 O O . ILE A 1 96 ? -10.938 4.168 -6.203 1 98.88 96 ILE A O 1
ATOM 770 N N . SER A 1 97 ? -9.969 2.221 -6.645 1 98.81 97 SER A N 1
ATOM 771 C CA . SER A 1 97 ? -11.07 1.424 -7.176 1 98.81 97 SER A CA 1
ATOM 772 C C . SER A 1 97 ? -11.117 0.044 -6.527 1 98.81 97 SER A C 1
ATOM 774 O O . SER A 1 97 ? -10.219 -0.321 -5.766 1 98.81 97 SER A O 1
ATOM 776 N N . PRO A 1 98 ? -12.133 -0.741 -6.809 1 98.56 98 PRO A N 1
ATOM 777 C CA . PRO A 1 98 ? -12.266 -2.025 -6.117 1 98.56 98 PRO A CA 1
ATOM 778 C C . PRO A 1 98 ? -11.094 -2.965 -6.391 1 98.56 98 PRO A C 1
ATOM 780 O O . PRO A 1 98 ? -10.805 -3.855 -5.586 1 98.56 98 PRO A O 1
ATOM 783 N N . PHE A 1 99 ? -10.32 -2.723 -7.559 1 98.75 99 PHE A N 1
ATOM 784 C CA . PHE A 1 99 ? -9.312 -3.709 -7.93 1 98.75 99 PHE A CA 1
ATOM 785 C C . PHE A 1 99 ? -7.977 -3.037 -8.219 1 98.75 99 PHE A C 1
ATOM 787 O O . PHE A 1 99 ? -7.066 -3.664 -8.758 1 98.75 99 PHE A O 1
ATOM 794 N N . ALA A 1 100 ? -7.895 -1.726 -7.852 1 98.88 100 ALA A N 1
ATOM 795 C CA . ALA A 1 100 ? -6.641 -1.001 -8.047 1 98.88 100 ALA A CA 1
ATOM 796 C C . ALA A 1 100 ? -6.535 0.181 -7.086 1 98.88 100 ALA A C 1
ATOM 798 O O . ALA A 1 100 ? -7.551 0.733 -6.656 1 98.88 100 ALA A O 1
ATOM 799 N N . TYR A 1 101 ? -5.277 0.515 -6.75 1 98.94 101 TYR A N 1
ATOM 800 C CA . TYR A 1 101 ? -5.113 1.79 -6.062 1 98.94 101 TYR A CA 1
ATOM 801 C C . TYR A 1 101 ? -3.717 2.357 -6.297 1 98.94 101 TYR A C 1
ATOM 803 O O . TYR A 1 101 ? -2.832 1.657 -6.793 1 98.94 101 TYR A O 1
ATOM 811 N N . SER A 1 102 ? -3.555 3.664 -6.023 1 98.94 102 SER A N 1
ATOM 812 C CA . SER A 1 102 ? -2.275 4.367 -6.102 1 98.94 102 SER A CA 1
ATOM 813 C C . SER A 1 102 ? -2.15 5.41 -4.996 1 98.94 102 SER A C 1
ATOM 815 O O . SER A 1 102 ? -3.148 5.801 -4.387 1 98.94 102 SER A O 1
ATOM 817 N N . THR A 1 103 ? -0.991 5.707 -4.703 1 98.94 103 THR A N 1
ATOM 818 C CA . THR A 1 103 ? -0.652 6.734 -3.729 1 98.94 103 THR A CA 1
ATOM 819 C C . THR A 1 103 ? 0.639 7.449 -4.121 1 98.94 103 THR A C 1
ATOM 821 O O . THR A 1 103 ? 1.366 6.988 -5 1 98.94 103 THR A O 1
ATOM 824 N N . TYR A 1 104 ? 0.846 8.609 -3.551 1 98.75 104 TYR A N 1
ATOM 825 C CA . TYR A 1 104 ? 2.051 9.414 -3.75 1 98.75 104 TYR A CA 1
ATOM 826 C C . TYR A 1 104 ? 2.234 10.414 -2.617 1 98.75 104 TYR A C 1
ATOM 828 O O . TYR A 1 104 ? 1.329 10.617 -1.806 1 98.75 104 TYR A O 1
ATOM 836 N N . ARG A 1 105 ? 3.393 10.953 -2.559 1 98.44 105 ARG A N 1
ATOM 837 C CA . ARG A 1 105 ? 3.617 12.07 -1.642 1 98.44 105 ARG A CA 1
ATOM 838 C C . ARG A 1 105 ? 3.002 13.352 -2.182 1 98.44 105 ARG A C 1
ATOM 840 O O . ARG A 1 105 ? 3.529 13.953 -3.121 1 98.44 105 ARG A O 1
ATOM 847 N N . GLY A 1 106 ? 1.883 13.688 -1.531 1 94.75 106 GLY A N 1
ATOM 848 C CA . GLY A 1 106 ? 1.22 14.922 -1.941 1 94.75 106 GLY A CA 1
ATOM 849 C C . GLY A 1 106 ? 1.803 16.156 -1.291 1 94.75 106 GLY A C 1
ATOM 850 O O . GLY A 1 106 ? 2.66 16.062 -0.41 1 94.75 106 GLY A O 1
ATOM 851 N N . SER A 1 107 ? 1.419 17.375 -1.848 1 86.94 107 SER A N 1
ATOM 852 C CA . SER A 1 107 ? 1.881 18.656 -1.317 1 86.94 107 SER A CA 1
ATOM 853 C C . SER A 1 107 ? 0.888 19.234 -0.31 1 86.94 107 SER A C 1
ATOM 855 O O . SER A 1 107 ? -0.302 18.906 -0.355 1 86.94 107 SER A O 1
ATOM 857 N N . MET B 1 1 ? -2.195 -19.719 -6.805 1 92.31 1 MET B N 1
ATOM 858 C CA . MET B 1 1 ? -0.808 -19.281 -6.941 1 92.31 1 MET B CA 1
ATOM 859 C C . MET B 1 1 ? -0.708 -17.766 -6.883 1 92.31 1 MET B C 1
ATOM 861 O O . MET B 1 1 ? -1.597 -17.062 -7.367 1 92.31 1 MET B O 1
ATOM 865 N N . ILE B 1 2 ? 0.287 -17.266 -6.223 1 97.06 2 ILE B N 1
ATOM 866 C CA . ILE B 1 2 ? 0.511 -15.828 -6.117 1 97.06 2 ILE B CA 1
ATOM 867 C C . ILE B 1 2 ? 1.785 -15.445 -6.867 1 97.06 2 ILE B C 1
ATOM 869 O O . ILE B 1 2 ? 2.807 -16.125 -6.758 1 97.06 2 ILE B O 1
ATOM 873 N N . SER B 1 3 ? 1.757 -14.367 -7.652 1 98.06 3 SER B N 1
ATOM 874 C CA . SER B 1 3 ? 2.926 -13.828 -8.344 1 98.06 3 SER B CA 1
ATOM 875 C C . SER B 1 3 ? 2.932 -12.305 -8.312 1 98.06 3 SER B C 1
ATOM 877 O O . SER B 1 3 ? 1.918 -11.68 -7.988 1 98.06 3 SER B O 1
ATOM 879 N N . THR B 1 4 ? 4.094 -11.773 -8.531 1 98.75 4 THR B N 1
ATOM 880 C CA . THR B 1 4 ? 4.199 -10.32 -8.609 1 98.75 4 THR B CA 1
ATOM 881 C C . THR B 1 4 ? 5.285 -9.914 -9.594 1 98.75 4 THR B C 1
ATOM 883 O O . THR B 1 4 ? 6.141 -10.719 -9.961 1 98.75 4 THR B O 1
ATOM 886 N N . HIS B 1 5 ? 5.125 -8.664 -10.086 1 98.69 5 HIS B N 1
ATOM 887 C CA . HIS B 1 5 ? 6.074 -7.965 -10.938 1 98.69 5 HIS B CA 1
ATOM 888 C C . HIS B 1 5 ? 6.238 -6.512 -10.508 1 98.69 5 HIS B C 1
ATOM 890 O O . HIS B 1 5 ? 5.25 -5.797 -10.328 1 98.69 5 HIS B O 1
ATOM 896 N N . ILE B 1 6 ? 7.512 -6.164 -10.289 1 98.94 6 ILE B N 1
ATOM 897 C CA . ILE B 1 6 ? 7.793 -4.785 -9.898 1 98.94 6 ILE B CA 1
ATOM 898 C C . ILE B 1 6 ? 8.406 -4.031 -11.078 1 98.94 6 ILE B C 1
ATOM 900 O O . ILE B 1 6 ? 9.43 -4.453 -11.625 1 98.94 6 ILE B O 1
ATOM 904 N N . LEU B 1 7 ? 7.777 -3.004 -11.539 1 98.88 7 LEU B N 1
ATOM 905 C CA . LEU B 1 7 ? 8.328 -2.07 -12.516 1 98.88 7 LEU B CA 1
ATOM 906 C C . LEU B 1 7 ? 8.75 -0.767 -11.844 1 98.88 7 LEU B C 1
ATOM 908 O O . LEU B 1 7 ? 7.93 -0.107 -11.195 1 98.88 7 LEU B O 1
ATOM 912 N N . ASP B 1 8 ? 9.984 -0.402 -11.953 1 98.75 8 ASP B N 1
ATOM 913 C CA . ASP B 1 8 ? 10.453 0.93 -11.586 1 98.75 8 ASP B CA 1
ATOM 914 C C . ASP B 1 8 ? 10.117 1.953 -12.664 1 98.75 8 ASP B C 1
ATOM 916 O O . ASP B 1 8 ? 10.781 2.018 -13.695 1 98.75 8 ASP B O 1
ATOM 920 N N . THR B 1 9 ? 9.195 2.697 -12.391 1 98.5 9 THR B N 1
ATOM 921 C CA . THR B 1 9 ? 8.711 3.629 -13.406 1 98.5 9 THR B CA 1
ATOM 922 C C . THR B 1 9 ? 9.648 4.828 -13.531 1 98.5 9 THR B C 1
ATOM 924 O O . THR B 1 9 ? 9.578 5.574 -14.508 1 98.5 9 THR B O 1
ATOM 927 N N . ASN B 1 10 ? 10.43 5.047 -12.516 1 96.38 10 ASN B N 1
ATOM 928 C CA . ASN B 1 10 ? 11.453 6.09 -12.586 1 96.38 10 ASN B CA 1
ATOM 929 C C . ASN B 1 10 ? 12.508 5.777 -13.641 1 96.38 10 ASN B C 1
ATOM 931 O O . ASN B 1 10 ? 12.984 6.676 -14.328 1 96.38 10 ASN B O 1
ATOM 935 N N . LEU B 1 11 ? 12.805 4.559 -13.82 1 97.06 11 LEU B N 1
ATOM 936 C CA . LEU B 1 11 ? 13.828 4.121 -14.766 1 97.06 11 LEU B CA 1
ATOM 937 C C . LEU B 1 11 ? 13.188 3.512 -16.016 1 97.06 11 LEU B C 1
ATOM 939 O O . LEU B 1 11 ? 13.859 3.326 -17.031 1 97.06 11 LEU B O 1
ATOM 943 N N . GLY B 1 12 ? 11.953 3.164 -15.938 1 97.94 12 GLY B N 1
ATOM 944 C CA . GLY B 1 12 ? 11.297 2.439 -17.016 1 97.94 12 GLY B CA 1
ATOM 945 C C . GLY B 1 12 ? 11.797 1.017 -17.172 1 97.94 12 GLY B C 1
ATOM 946 O O . GLY B 1 12 ? 11.891 0.507 -18.281 1 97.94 12 GLY B O 1
ATOM 947 N N . LYS B 1 13 ? 12.141 0.412 -16.031 1 98.56 13 LYS B N 1
ATOM 948 C CA . LYS B 1 13 ? 12.703 -0.937 -16.062 1 98.56 13 LYS B CA 1
ATOM 949 C C . LYS B 1 13 ? 12.18 -1.773 -14.891 1 98.56 13 LYS B C 1
ATOM 951 O O . LYS B 1 13 ? 11.773 -1.229 -13.867 1 98.56 13 LYS B O 1
ATOM 956 N N . PRO B 1 14 ? 12.234 -3.117 -15.078 1 98.75 14 PRO B N 1
ATOM 957 C CA . PRO B 1 14 ? 11.891 -3.973 -13.938 1 98.75 14 PRO B CA 1
ATOM 958 C C . PRO B 1 14 ? 12.82 -3.775 -12.75 1 98.75 14 PRO B C 1
ATOM 960 O O . PRO B 1 14 ? 14.008 -3.484 -12.922 1 98.75 14 PRO B O 1
ATOM 963 N N . ALA B 1 15 ? 12.32 -3.857 -11.602 1 98.88 15 ALA B N 1
ATOM 964 C CA . ALA B 1 15 ? 13.125 -3.787 -10.383 1 98.88 15 ALA B CA 1
ATOM 965 C C . ALA B 1 15 ? 13.602 -5.172 -9.961 1 98.88 15 ALA B C 1
ATOM 967 O O . ALA B 1 15 ? 12.836 -5.957 -9.391 1 98.88 15 ALA B O 1
ATOM 968 N N . ALA B 1 16 ? 14.844 -5.5 -10.203 1 98.62 16 ALA B N 1
ATOM 969 C CA . ALA B 1 16 ? 15.453 -6.773 -9.836 1 98.62 16 ALA B CA 1
ATOM 970 C C . ALA B 1 16 ? 16 -6.723 -8.414 1 98.62 16 ALA B C 1
ATOM 972 O O . ALA B 1 16 ? 16.25 -5.641 -7.875 1 98.62 16 ALA B O 1
ATOM 973 N N . GLN B 1 17 ? 16.078 -7.848 -7.75 1 98.62 17 GLN B N 1
ATOM 974 C CA . GLN B 1 17 ? 16.75 -8.031 -6.465 1 98.62 17 GLN B CA 1
ATOM 975 C C . GLN B 1 17 ? 16.016 -7.293 -5.352 1 98.62 17 GLN B C 1
ATOM 977 O O . GLN B 1 17 ? 16.641 -6.746 -4.445 1 98.62 17 GLN B O 1
ATOM 982 N N . VAL B 1 18 ? 14.75 -7.242 -5.461 1 98.94 18 VAL B N 1
ATOM 983 C CA . VAL B 1 18 ? 13.914 -6.738 -4.379 1 98.94 18 VAL B CA 1
ATOM 984 C C . VAL B 1 18 ? 13.406 -7.902 -3.531 1 98.94 18 VAL B C 1
ATOM 986 O O . VAL B 1 18 ? 12.844 -8.867 -4.059 1 98.94 18 VAL B O 1
ATOM 989 N N . GLU B 1 19 ? 13.617 -7.848 -2.244 1 98.88 19 GLU B N 1
ATOM 990 C CA . GLU B 1 19 ? 13.023 -8.836 -1.348 1 98.88 19 GLU B CA 1
ATOM 991 C C . GLU B 1 19 ? 11.523 -8.617 -1.196 1 98.88 19 GLU B C 1
ATOM 993 O O . GLU B 1 19 ? 11.07 -7.496 -0.967 1 98.88 19 GLU B O 1
ATOM 998 N N . VAL B 1 20 ? 10.773 -9.68 -1.377 1 98.94 20 VAL B N 1
ATOM 999 C CA . VAL B 1 20 ? 9.328 -9.68 -1.224 1 98.94 20 VAL B CA 1
ATOM 1000 C C . VAL B 1 20 ? 8.914 -10.758 -0.223 1 98.94 20 VAL B C 1
ATOM 1002 O O . VAL B 1 20 ? 9.352 -11.906 -0.323 1 98.94 20 VAL B O 1
ATOM 1005 N N . LYS B 1 21 ? 8.094 -10.375 0.716 1 98.81 21 LYS B N 1
ATOM 1006 C CA . LYS B 1 21 ? 7.605 -11.297 1.736 1 98.81 21 LYS B CA 1
ATOM 1007 C C . LYS B 1 21 ? 6.09 -11.438 1.674 1 98.81 21 LYS B C 1
ATOM 1009 O O . LYS B 1 21 ? 5.379 -10.461 1.433 1 98.81 21 LYS B O 1
ATOM 1014 N N . LEU B 1 22 ? 5.676 -12.633 1.912 1 98.62 22 LEU B N 1
ATOM 1015 C CA . LEU B 1 22 ? 4.258 -12.961 1.944 1 98.62 22 LEU B CA 1
ATOM 1016 C C . LEU B 1 22 ? 3.816 -13.336 3.355 1 98.62 22 LEU B C 1
ATOM 1018 O O . LEU B 1 22 ? 4.465 -14.156 4.016 1 98.62 22 LEU B O 1
ATOM 1022 N N . PHE B 1 23 ? 2.725 -12.703 3.754 1 98.44 23 PHE B N 1
ATOM 1023 C CA . PHE B 1 23 ? 2.203 -12.922 5.098 1 98.44 23 PHE B CA 1
ATOM 1024 C C . PHE B 1 23 ? 0.722 -13.266 5.055 1 98.44 23 PHE B C 1
ATOM 1026 O O . PHE B 1 23 ? 0.022 -12.914 4.105 1 98.44 23 PHE B O 1
ATOM 1033 N N . TYR B 1 24 ? 0.351 -13.984 6.129 1 97.88 24 TYR B N 1
ATOM 1034 C CA . TYR B 1 24 ? -1.065 -13.883 6.457 1 97.88 24 TYR B CA 1
ATOM 1035 C C . TYR B 1 24 ? -1.406 -12.484 6.969 1 97.88 24 TYR B C 1
ATOM 1037 O O . TYR B 1 24 ? -0.727 -11.961 7.852 1 97.88 24 TYR B O 1
ATOM 1045 N N . ALA B 1 25 ? -2.453 -11.898 6.438 1 97.94 25 ALA B N 1
ATOM 1046 C CA . ALA B 1 25 ? -2.75 -10.508 6.777 1 97.94 25 ALA B CA 1
ATOM 1047 C C . ALA B 1 25 ? -3.166 -10.375 8.242 1 97.94 25 ALA B C 1
ATOM 1049 O O . ALA B 1 25 ? -2.756 -9.438 8.93 1 97.94 25 ALA B O 1
ATOM 1050 N N . ALA B 1 26 ? -3.949 -11.281 8.758 1 95.56 26 ALA B N 1
ATOM 1051 C CA . ALA B 1 26 ? -4.543 -11.164 10.086 1 95.56 26 ALA B CA 1
ATOM 1052 C C . ALA B 1 26 ? -3.484 -11.328 11.18 1 95.56 26 ALA B C 1
ATOM 1054 O O . ALA B 1 26 ? -3.449 -10.555 12.141 1 95.56 26 ALA B O 1
ATOM 1055 N N . THR B 1 27 ? -2.584 -12.25 11.055 1 96.5 27 THR B N 1
ATOM 1056 C CA . THR B 1 27 ? -1.623 -12.594 12.094 1 96.5 27 THR B CA 1
ATOM 1057 C C . THR B 1 27 ? -0.247 -12.016 11.766 1 96.5 27 THR B C 1
ATOM 1059 O O . THR B 1 27 ? 0.638 -11.992 12.625 1 96.5 27 THR B O 1
ATOM 1062 N N . HIS B 1 28 ? -0.125 -11.586 10.609 1 97.06 28 HIS B N 1
ATOM 1063 C CA . HIS B 1 28 ? 1.167 -11.141 10.102 1 97.06 28 HIS B CA 1
ATOM 1064 C C . HIS B 1 28 ? 2.221 -12.227 10.234 1 97.06 28 HIS B C 1
ATOM 1066 O O . HIS B 1 28 ? 3.391 -11.938 10.5 1 97.06 28 HIS B O 1
ATOM 1072 N N . GLU B 1 29 ? 1.78 -13.422 10.141 1 97.06 29 GLU B N 1
ATOM 1073 C CA . GLU B 1 29 ? 2.711 -14.539 10.117 1 97.06 29 GLU B CA 1
ATOM 1074 C C . GLU B 1 29 ? 3.344 -14.711 8.742 1 97.06 29 GLU B C 1
ATOM 1076 O O . GLU B 1 29 ? 2.643 -14.742 7.73 1 97.06 29 GLU B O 1
ATOM 1081 N N . LEU B 1 30 ? 4.652 -14.867 8.773 1 98.12 30 LEU B N 1
ATOM 1082 C CA . LEU B 1 30 ? 5.406 -15.016 7.531 1 98.12 30 LEU B CA 1
ATOM 1083 C C . LEU B 1 30 ? 5.129 -16.359 6.883 1 98.12 30 LEU B C 1
ATOM 1085 O O . LEU B 1 30 ? 5.156 -17.406 7.555 1 98.12 30 LEU B O 1
ATOM 1089 N N . ILE B 1 31 ? 4.844 -16.328 5.621 1 97.62 31 ILE B N 1
ATOM 1090 C CA . ILE B 1 31 ? 4.574 -17.531 4.859 1 97.62 31 ILE B CA 1
ATOM 1091 C C . ILE B 1 31 ? 5.781 -17.891 3.994 1 97.62 31 ILE B C 1
ATOM 1093 O O . ILE B 1 31 ? 6.238 -19.031 3.982 1 97.62 31 ILE B O 1
ATOM 1097 N N . ALA B 1 32 ? 6.266 -16.906 3.271 1 97.94 32 ALA B N 1
ATOM 1098 C CA . ALA B 1 32 ? 7.363 -17.125 2.336 1 97.94 32 ALA B CA 1
ATOM 1099 C C . ALA B 1 32 ? 8.109 -15.836 2.045 1 97.94 32 ALA B C 1
ATOM 1101 O O . ALA B 1 32 ? 7.59 -14.742 2.285 1 97.94 32 ALA B O 1
ATOM 1102 N N . THR B 1 33 ? 9.312 -15.953 1.647 1 98.5 33 THR B N 1
ATOM 1103 C CA . THR B 1 33 ? 10.148 -14.859 1.16 1 98.5 33 THR B CA 1
ATOM 1104 C C . THR B 1 33 ? 10.703 -15.188 -0.225 1 98.5 33 THR B C 1
ATOM 1106 O O . THR B 1 33 ? 11.039 -16.344 -0.514 1 98.5 33 THR B O 1
ATOM 1109 N N . ALA B 1 34 ? 10.797 -14.18 -1.039 1 98.69 34 ALA B N 1
ATOM 1110 C CA . ALA B 1 34 ? 11.375 -14.32 -2.373 1 98.69 34 ALA B CA 1
ATOM 1111 C C . ALA B 1 34 ? 12.133 -13.062 -2.779 1 98.69 34 ALA B C 1
ATOM 1113 O O . ALA B 1 34 ? 12.109 -12.062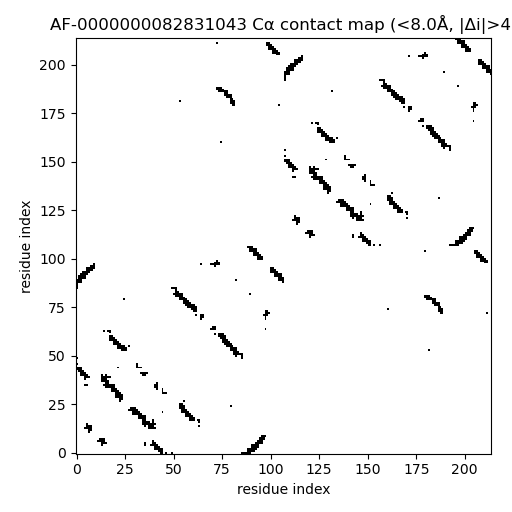 -2.062 1 98.69 34 ALA B O 1
ATOM 1114 N N . ILE B 1 35 ? 12.898 -13.148 -3.879 1 98.81 35 ILE B N 1
ATOM 1115 C CA . ILE B 1 35 ? 13.617 -12.031 -4.48 1 98.81 35 ILE B CA 1
ATOM 1116 C C . ILE B 1 35 ? 13.25 -11.922 -5.961 1 98.81 35 ILE B C 1
ATOM 1118 O O . ILE B 1 35 ? 13.188 -12.922 -6.668 1 98.81 35 ILE B O 1
ATOM 1122 N N . THR B 1 36 ? 12.969 -10.734 -6.371 1 98.88 36 THR B N 1
ATOM 1123 C CA . THR B 1 36 ? 12.633 -10.578 -7.785 1 98.88 36 THR B CA 1
ATOM 1124 C C . THR B 1 36 ? 13.836 -10.898 -8.664 1 98.88 36 THR B C 1
ATOM 1126 O O . THR B 1 36 ? 14.977 -10.578 -8.32 1 98.88 36 THR B O 1
ATOM 1129 N N . ASN B 1 37 ? 13.516 -11.492 -9.797 1 98.81 37 ASN B N 1
ATOM 1130 C CA . ASN B 1 37 ? 14.57 -11.82 -10.75 1 98.81 37 ASN B CA 1
ATOM 1131 C C . ASN B 1 37 ? 14.922 -10.633 -11.633 1 98.81 37 ASN B C 1
ATOM 1133 O O . ASN B 1 37 ? 14.539 -9.5 -11.336 1 98.81 37 ASN B O 1
ATOM 1137 N N . GLN B 1 38 ? 15.648 -10.883 -12.711 1 98.31 38 GLN B N 1
ATOM 1138 C CA . GLN B 1 38 ? 16.125 -9.812 -13.578 1 98.31 38 GLN B CA 1
ATOM 1139 C C . GLN B 1 38 ? 14.977 -9.117 -14.289 1 98.31 38 GLN B C 1
ATOM 1141 O O . GLN B 1 38 ? 15.109 -7.973 -14.734 1 98.31 38 GLN B O 1
ATOM 1146 N N . ASP B 1 39 ? 13.875 -9.766 -14.375 1 98.5 39 ASP B N 1
ATOM 1147 C CA . ASP B 1 39 ? 12.68 -9.188 -14.977 1 98.5 39 ASP B CA 1
ATOM 1148 C C . ASP B 1 39 ? 11.789 -8.539 -13.922 1 98.5 39 ASP B C 1
ATOM 1150 O O . ASP B 1 39 ? 10.648 -8.18 -14.203 1 98.5 39 ASP B O 1
ATOM 1154 N N . GLY B 1 40 ? 12.258 -8.43 -12.703 1 98.81 40 GLY B N 1
ATOM 1155 C CA . GLY B 1 40 ? 11.477 -7.828 -11.633 1 98.81 40 GLY B CA 1
ATOM 1156 C C . GLY B 1 40 ? 10.32 -8.695 -11.172 1 98.81 40 GLY B C 1
ATOM 1157 O O . GLY B 1 40 ? 9.312 -8.188 -10.68 1 98.81 40 GLY B O 1
ATOM 1158 N N . ARG B 1 41 ? 10.492 -10.062 -11.328 1 98.81 41 ARG B N 1
ATOM 1159 C CA . ARG B 1 41 ? 9.352 -10.953 -11.125 1 98.81 41 ARG B CA 1
ATOM 1160 C C . ARG B 1 41 ? 9.625 -11.938 -9.992 1 98.81 41 ARG B C 1
ATOM 1162 O O . ARG B 1 41 ? 10.758 -12.367 -9.797 1 98.81 41 ARG B O 1
ATOM 1169 N N . VAL B 1 42 ? 8.648 -12.18 -9.188 1 98.69 42 VAL B N 1
ATOM 1170 C CA . VAL B 1 42 ? 8.469 -13.406 -8.414 1 98.69 42 VAL B CA 1
ATOM 1171 C C . VAL B 1 42 ? 7.332 -14.234 -9.008 1 98.69 42 VAL B C 1
ATOM 1173 O O . VAL B 1 42 ? 6.16 -13.891 -8.852 1 98.69 42 VAL B O 1
ATOM 1176 N N . SER B 1 43 ? 7.613 -15.258 -9.641 1 96.69 43 SER B N 1
ATOM 1177 C CA . SER B 1 43 ? 6.617 -16.031 -10.383 1 96.69 43 SER B CA 1
ATOM 1178 C C . SER B 1 43 ? 5.781 -16.891 -9.453 1 96.69 43 SER B C 1
ATOM 1180 O O . SER B 1 43 ? 4.629 -17.219 -9.758 1 96.69 43 SER B O 1
ATOM 1182 N N . ASP B 1 44 ? 6.43 -17.328 -8.469 1 94.19 44 ASP B N 1
ATOM 1183 C CA . ASP B 1 44 ? 5.766 -18.203 -7.508 1 94.19 44 ASP B CA 1
ATOM 1184 C C . ASP B 1 44 ? 6.469 -18.172 -6.156 1 94.19 44 ASP B C 1
ATOM 1186 O O . ASP B 1 44 ? 7.699 -18.125 -6.09 1 94.19 44 ASP B O 1
ATOM 1190 N N . PHE B 1 45 ? 5.621 -18.219 -5.109 1 95.88 45 PHE B N 1
ATOM 1191 C CA . PHE B 1 45 ? 6.188 -18.188 -3.766 1 95.88 45 PHE B CA 1
ATOM 1192 C C . PHE B 1 45 ? 6.379 -19.609 -3.229 1 95.88 45 PHE B C 1
ATOM 1194 O O . PHE B 1 45 ? 6.863 -19.781 -2.109 1 95.88 45 PHE B O 1
ATOM 1201 N N . GLY B 1 46 ? 5.988 -20.562 -4.039 1 90.88 46 GLY B N 1
ATOM 1202 C CA . GLY B 1 46 ? 6.227 -21.953 -3.729 1 90.88 46 GLY B CA 1
ATOM 1203 C C . GLY B 1 46 ? 5.301 -22.5 -2.656 1 90.88 46 GLY B C 1
ATOM 1204 O O . GLY B 1 46 ? 5.695 -23.359 -1.861 1 90.88 46 GLY B O 1
ATOM 1205 N N . ILE B 1 47 ? 4.137 -21.953 -2.629 1 89.38 47 ILE B N 1
ATOM 1206 C CA . ILE B 1 47 ? 3.205 -22.375 -1.59 1 89.38 47 ILE B CA 1
ATOM 1207 C C . ILE B 1 47 ? 2.215 -23.375 -2.166 1 89.38 47 ILE B C 1
ATOM 1209 O O . ILE B 1 47 ? 1.629 -23.141 -3.227 1 89.38 47 ILE B O 1
ATOM 1213 N N . LYS B 1 48 ? 2.016 -24.5 -1.58 1 81.69 48 LYS B N 1
ATOM 1214 C CA . LYS B 1 48 ? 1.155 -25.562 -2.082 1 81.69 48 LYS B CA 1
ATOM 1215 C C . LYS B 1 48 ? -0.262 -25.438 -1.533 1 81.69 48 LYS B C 1
ATOM 1217 O O . LYS B 1 48 ? -1.232 -25.766 -2.219 1 81.69 48 LYS B O 1
ATOM 1222 N N . ASN B 1 49 ? -0.402 -24.891 -0.312 1 85.62 49 ASN B N 1
ATOM 1223 C CA . ASN B 1 49 ? -1.722 -24.891 0.31 1 85.62 49 ASN B CA 1
ATOM 1224 C C . ASN B 1 49 ? -2.133 -23.5 0.771 1 85.62 49 ASN B C 1
ATOM 1226 O O . ASN B 1 49 ? -2.33 -23.266 1.965 1 85.62 49 ASN B O 1
ATOM 1230 N N . LEU B 1 50 ? -2.377 -22.719 -0.321 1 86.5 50 LEU B N 1
ATOM 1231 C CA . LEU B 1 50 ? -2.902 -21.391 0.027 1 86.5 50 LEU B CA 1
ATOM 1232 C C . LEU B 1 50 ? -4.395 -21.469 0.328 1 86.5 50 LEU B C 1
ATOM 1234 O O . LEU B 1 50 ? -5.16 -22.047 -0.445 1 86.5 50 LEU B O 1
ATOM 1238 N N . GLY B 1 51 ? -4.836 -21.062 1.455 1 94.12 51 GLY B N 1
ATOM 1239 C CA . GLY B 1 51 ? -6.246 -21.016 1.797 1 94.12 51 GLY B CA 1
ATOM 1240 C C . GLY B 1 51 ? -6.902 -19.703 1.427 1 94.12 51 GLY B C 1
ATOM 1241 O O . GLY B 1 51 ? -6.219 -18.734 1.075 1 94.12 51 GLY B O 1
ATOM 1242 N N . LYS B 1 52 ? -8.273 -19.797 1.422 1 96.75 52 LYS B N 1
ATOM 1243 C CA . LYS B 1 52 ? -9.023 -18.562 1.285 1 96.75 52 LYS B CA 1
ATOM 1244 C C . LYS B 1 52 ? -8.727 -17.609 2.436 1 96.75 52 LYS B C 1
ATOM 1246 O O . LYS B 1 52 ? -8.523 -18.031 3.572 1 96.75 52 LYS B O 1
ATOM 1251 N N . GLY B 1 53 ? -8.688 -16.281 2.098 1 97.38 53 GLY B N 1
ATOM 1252 C CA . GLY B 1 53 ? -8.477 -15.305 3.146 1 97.38 53 GLY B CA 1
ATOM 1253 C C . GLY B 1 53 ? -7.68 -14.102 2.682 1 97.38 53 GLY B C 1
ATOM 1254 O O . GLY B 1 53 ? -7.574 -13.844 1.479 1 97.38 53 GLY B O 1
ATOM 1255 N N . ALA B 1 54 ? -7.242 -13.336 3.65 1 98.44 54 ALA B N 1
ATOM 1256 C CA . ALA B 1 54 ? -6.488 -12.117 3.373 1 98.44 54 ALA B CA 1
ATOM 1257 C C . ALA B 1 54 ? -4.992 -12.344 3.543 1 98.44 54 ALA B C 1
ATOM 1259 O O . ALA B 1 54 ? -4.559 -13.008 4.488 1 98.44 54 ALA B O 1
ATOM 1260 N N . TYR B 1 55 ? -4.277 -11.789 2.598 1 98.44 55 TYR B N 1
ATOM 1261 C CA . TYR B 1 55 ? -2.824 -11.891 2.576 1 98.44 55 TYR B CA 1
ATOM 1262 C C . TYR B 1 55 ? -2.188 -10.516 2.412 1 98.44 55 TYR B C 1
ATOM 1264 O O . TYR B 1 55 ? -2.875 -9.539 2.111 1 98.44 55 TYR B O 1
ATOM 1272 N N . GLN B 1 56 ? -0.869 -10.508 2.688 1 98.69 56 GLN B N 1
ATOM 1273 C CA . GLN B 1 56 ? -0.107 -9.281 2.502 1 98.69 56 GLN B CA 1
ATOM 1274 C C . GLN B 1 56 ? 1.232 -9.562 1.826 1 98.69 56 GLN B C 1
ATOM 1276 O O . GLN B 1 56 ? 1.933 -10.508 2.191 1 98.69 56 GLN B O 1
ATOM 1281 N N . LEU B 1 57 ? 1.479 -8.812 0.792 1 98.88 57 LEU B N 1
ATOM 1282 C CA . LEU B 1 57 ? 2.834 -8.734 0.258 1 98.88 57 LEU B CA 1
ATOM 1283 C C . LEU B 1 57 ? 3.562 -7.504 0.793 1 98.88 57 LEU B C 1
ATOM 1285 O O . LEU B 1 57 ? 2.982 -6.422 0.872 1 98.88 57 LEU B O 1
ATOM 1289 N N . GLU B 1 58 ? 4.801 -7.68 1.2 1 98.94 58 GLU B N 1
ATOM 1290 C CA . GLU B 1 58 ? 5.676 -6.566 1.557 1 98.94 58 GLU B CA 1
ATOM 1291 C C . GLU B 1 58 ? 6.891 -6.504 0.634 1 98.94 58 GLU B C 1
ATOM 1293 O O . GLU B 1 58 ? 7.625 -7.484 0.5 1 98.94 58 GLU B O 1
ATOM 1298 N N . PHE B 1 59 ? 7.023 -5.387 -0.004 1 98.94 59 PHE B N 1
ATOM 1299 C CA . PHE B 1 59 ? 8.133 -5.117 -0.905 1 98.94 59 PHE B CA 1
ATOM 1300 C C . PHE B 1 59 ? 9.188 -4.254 -0.221 1 98.94 59 PHE B C 1
ATOM 1302 O O . PHE B 1 59 ? 8.906 -3.123 0.182 1 98.94 59 PHE B O 1
ATOM 1309 N N . GLU B 1 60 ? 10.414 -4.766 -0.129 1 98.88 60 GLU B N 1
ATOM 1310 C CA . GLU B 1 60 ? 11.5 -4 0.482 1 98.88 60 GLU B CA 1
ATOM 1311 C C . GLU B 1 60 ? 12.094 -3 -0.503 1 98.88 60 GLU B C 1
ATOM 1313 O O . GLU B 1 60 ? 13.211 -3.18 -0.981 1 98.88 60 GLU B O 1
ATOM 1318 N N . VAL B 1 61 ? 11.43 -1.877 -0.588 1 98.81 61 VAL B N 1
ATOM 1319 C CA . VAL B 1 61 ? 11.766 -0.957 -1.669 1 98.81 61 VAL B CA 1
ATOM 1320 C C . VAL B 1 61 ? 12.852 0.011 -1.201 1 98.81 61 VAL B C 1
ATOM 1322 O O . VAL B 1 61 ? 13.609 0.55 -2.016 1 98.81 61 VAL B O 1
ATOM 1325 N N . ALA B 1 62 ? 12.93 0.273 0.07 1 98.69 62 ALA B N 1
ATOM 1326 C CA . ALA B 1 62 ? 13.938 1.211 0.556 1 98.69 62 ALA B CA 1
ATOM 1327 C C . ALA B 1 62 ? 15.344 0.711 0.249 1 98.69 62 ALA B C 1
ATOM 1329 O O . ALA B 1 62 ? 16.156 1.444 -0.312 1 98.69 62 ALA B O 1
ATOM 1330 N N . PRO B 1 63 ? 15.648 -0.572 0.586 1 98.69 63 PRO B N 1
ATOM 1331 C CA . PRO B 1 63 ? 16.969 -1.06 0.21 1 98.69 63 PRO B CA 1
ATOM 1332 C C . PRO B 1 63 ? 17.219 -1.004 -1.296 1 98.69 63 PRO B C 1
ATOM 1334 O O . PRO B 1 63 ? 18.344 -0.718 -1.733 1 98.69 63 PRO B O 1
ATOM 1337 N N . TYR B 1 64 ? 16.219 -1.197 -2.105 1 98.81 64 TYR B N 1
ATOM 1338 C CA . TYR B 1 64 ? 16.344 -1.151 -3.559 1 98.81 64 TYR B CA 1
ATOM 1339 C C . TYR B 1 64 ? 16.75 0.241 -4.027 1 98.81 64 TYR B C 1
ATOM 1341 O O . TYR B 1 64 ? 17.719 0.396 -4.766 1 98.81 64 TYR B O 1
ATOM 1349 N N . PHE B 1 65 ? 16.047 1.259 -3.619 1 98.62 65 PHE B N 1
ATOM 1350 C CA . PHE B 1 65 ? 16.344 2.625 -4.031 1 98.62 65 PHE B CA 1
ATOM 1351 C C . PHE B 1 65 ? 17.672 3.09 -3.447 1 98.62 65 PHE B C 1
ATOM 1353 O O . PHE B 1 65 ? 18.438 3.801 -4.109 1 98.62 65 PHE B O 1
ATOM 1360 N N . SER B 1 66 ? 17.891 2.664 -2.23 1 98.25 66 SER B N 1
ATOM 1361 C CA . SER B 1 66 ? 19.156 3.025 -1.586 1 98.25 66 SER B CA 1
ATOM 1362 C C . SER B 1 66 ? 20.344 2.496 -2.373 1 98.25 66 SER B C 1
ATOM 1364 O O . SER B 1 66 ? 21.375 3.174 -2.488 1 98.25 66 SER B O 1
ATOM 1366 N N . SER B 1 67 ? 20.234 1.322 -2.887 1 97.69 67 SER B N 1
ATOM 1367 C CA . SER B 1 67 ? 21.312 0.722 -3.666 1 97.69 67 SER B CA 1
ATOM 1368 C C . SER B 1 67 ? 21.609 1.549 -4.91 1 97.69 67 SER B C 1
ATOM 1370 O O . SER B 1 67 ? 22.703 1.438 -5.48 1 97.69 67 SER B O 1
ATOM 1372 N N . GLN B 1 68 ? 20.688 2.361 -5.32 1 96.88 68 GLN B N 1
ATOM 1373 C CA . GLN B 1 68 ? 20.844 3.244 -6.473 1 96.88 68 GLN B CA 1
ATOM 1374 C C . GLN B 1 68 ? 21.141 4.672 -6.031 1 96.88 68 GLN B C 1
ATOM 1376 O O . GLN B 1 68 ? 21.172 5.59 -6.855 1 96.88 68 GLN B O 1
ATOM 1381 N N . GLN B 1 69 ? 21.234 4.902 -4.699 1 97.81 69 GLN B N 1
ATOM 1382 C CA . GLN B 1 69 ? 21.484 6.211 -4.102 1 97.81 69 GLN B CA 1
ATOM 1383 C C . GLN B 1 69 ? 20.328 7.164 -4.371 1 97.81 69 GLN B C 1
ATOM 1385 O O . GLN B 1 69 ? 20.547 8.344 -4.645 1 97.81 69 GLN B O 1
ATOM 1390 N N . ILE B 1 70 ? 19.219 6.59 -4.383 1 97.81 70 ILE B N 1
ATOM 1391 C CA . ILE B 1 70 ? 17.984 7.367 -4.551 1 97.81 70 ILE B CA 1
ATOM 1392 C C . ILE B 1 70 ? 17.188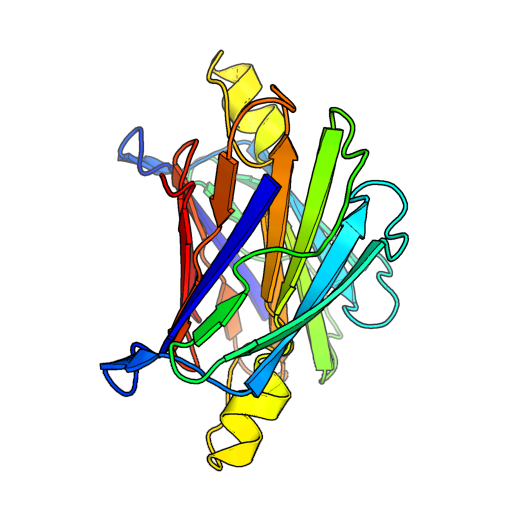 7.363 -3.25 1 97.81 70 ILE B C 1
ATOM 1394 O O . ILE B 1 70 ? 17 6.312 -2.633 1 97.81 70 ILE B O 1
ATOM 1398 N N . LYS B 1 71 ? 16.828 8.547 -2.8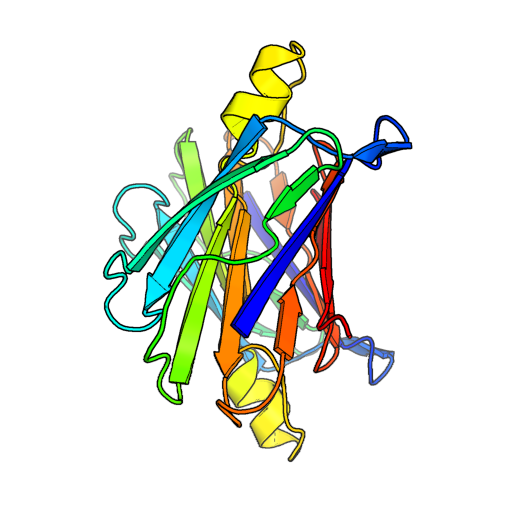71 1 97.31 71 LYS B N 1
ATOM 1399 C CA . LYS B 1 71 ? 15.945 8.656 -1.714 1 97.31 71 LYS B CA 1
ATOM 1400 C C . LYS B 1 71 ? 14.516 8.273 -2.076 1 97.31 71 LYS B C 1
ATOM 1402 O O . LYS B 1 71 ? 14.047 8.57 -3.178 1 97.31 71 LYS B O 1
ATOM 1407 N N . THR B 1 72 ? 13.898 7.641 -1.166 1 98.5 72 THR B N 1
ATOM 1408 C CA . THR B 1 72 ? 12.516 7.254 -1.401 1 98.5 72 THR B CA 1
ATOM 1409 C C . THR B 1 72 ? 11.633 7.664 -0.225 1 98.5 72 THR B C 1
ATOM 1411 O O . THR B 1 72 ? 12.109 7.781 0.905 1 98.5 72 THR B O 1
ATOM 1414 N N . PHE B 1 73 ? 10.375 7.918 -0.532 1 98.62 73 PHE B N 1
ATOM 1415 C CA . PHE B 1 73 ? 9.367 8.305 0.448 1 98.62 73 PHE B CA 1
ATOM 1416 C C . PHE B 1 73 ? 8.875 7.09 1.228 1 98.62 73 PHE B C 1
ATOM 1418 O O . PHE B 1 73 ? 8.328 7.23 2.322 1 98.62 73 PHE B O 1
ATOM 1425 N N . PHE B 1 74 ? 9.109 5.859 0.73 1 98.88 74 PHE B N 1
ATOM 1426 C CA . PHE B 1 74 ? 8.469 4.656 1.254 1 98.88 74 PHE B CA 1
ATOM 1427 C C . PHE B 1 74 ? 9.5 3.725 1.881 1 98.88 74 PHE B C 1
ATOM 1429 O O . PHE B 1 74 ? 10.391 3.217 1.19 1 98.88 74 PHE B O 1
ATOM 1436 N N . PRO B 1 75 ? 9.383 3.395 3.137 1 98.69 75 PRO B N 1
ATOM 1437 C CA . PRO B 1 75 ? 10.242 2.379 3.75 1 98.69 75 PRO B CA 1
ATOM 1438 C C . PRO B 1 75 ? 10 0.983 3.18 1 98.69 75 PRO B C 1
ATOM 1440 O O . PRO B 1 75 ? 10.945 0.198 3.045 1 98.69 75 PRO B O 1
ATOM 1443 N N . ARG B 1 76 ? 8.758 0.712 2.9 1 98.75 76 ARG B N 1
ATOM 1444 C CA . ARG B 1 76 ? 8.242 -0.535 2.35 1 98.75 76 ARG B CA 1
ATOM 1445 C C . ARG B 1 76 ? 6.875 -0.32 1.703 1 98.75 76 ARG B C 1
ATOM 1447 O O . ARG B 1 76 ? 6.199 0.674 1.979 1 98.75 76 ARG B O 1
ATOM 1454 N N . VAL B 1 77 ? 6.59 -1.185 0.761 1 98.94 77 VAL B N 1
ATOM 1455 C CA . VAL B 1 77 ? 5.227 -1.195 0.241 1 98.94 77 VAL B CA 1
ATOM 1456 C C . VAL B 1 77 ? 4.496 -2.445 0.728 1 98.94 77 VAL B C 1
ATOM 1458 O O . VAL B 1 77 ? 4.996 -3.562 0.58 1 98.94 77 VAL B O 1
ATOM 1461 N N . CYS B 1 78 ? 3.346 -2.26 1.337 1 98.88 78 CYS B N 1
ATOM 1462 C CA . CYS B 1 78 ? 2.508 -3.346 1.835 1 98.88 78 CYS B CA 1
ATOM 1463 C C . CYS B 1 78 ? 1.192 -3.414 1.069 1 98.88 78 CYS B C 1
ATOM 1465 O O . CYS B 1 78 ? 0.44 -2.438 1.03 1 98.88 78 CYS B O 1
ATOM 1467 N N . ILE B 1 79 ? 0.966 -4.531 0.46 1 98.94 79 ILE B N 1
ATOM 1468 C CA . ILE B 1 79 ? -0.275 -4.691 -0.29 1 98.94 79 ILE B CA 1
ATOM 1469 C C . ILE B 1 79 ? -1.075 -5.859 0.281 1 98.94 79 ILE B C 1
ATOM 1471 O O . ILE B 1 79 ? -0.629 -7.008 0.23 1 98.94 79 ILE B O 1
ATOM 1475 N N . GLN B 1 80 ? -2.227 -5.531 0.856 1 98.94 80 GLN B N 1
ATOM 1476 C CA . GLN B 1 80 ? -3.143 -6.582 1.293 1 98.94 80 GLN B CA 1
ATOM 1477 C C . GLN B 1 80 ? -4.168 -6.902 0.21 1 98.94 80 GLN B C 1
ATOM 1479 O O . GLN B 1 80 ? -4.648 -6.004 -0.485 1 98.94 80 GLN B O 1
ATOM 1484 N N . PHE B 1 81 ? -4.512 -8.18 0.106 1 98.81 81 PHE B N 1
ATOM 1485 C CA . PHE B 1 81 ? -5.473 -8.617 -0.898 1 98.81 81 PHE B CA 1
ATOM 1486 C C . PHE B 1 81 ? -6.211 -9.867 -0.433 1 98.81 81 PHE B C 1
ATOM 1488 O O . PHE B 1 81 ? -5.719 -10.602 0.426 1 98.81 81 PHE B O 1
ATOM 1495 N N . PHE B 1 82 ? -7.324 -10.094 -1.065 1 98.44 82 PHE B N 1
ATOM 1496 C CA . PHE B 1 82 ? -8.117 -11.289 -0.782 1 98.44 82 PHE B CA 1
ATOM 1497 C C . PHE B 1 82 ? -7.793 -12.398 -1.772 1 98.44 82 PHE B C 1
ATOM 1499 O O . PHE B 1 82 ? -7.629 -12.148 -2.969 1 98.44 82 PHE B O 1
ATOM 1506 N N . ILE B 1 83 ? -7.715 -13.547 -1.268 1 97.06 83 ILE B N 1
ATOM 1507 C CA . ILE B 1 83 ? -7.859 -14.758 -2.062 1 97.06 83 ILE B CA 1
ATOM 1508 C C . ILE B 1 83 ? -9.219 -15.398 -1.79 1 97.06 83 ILE B C 1
ATOM 1510 O O . ILE B 1 83 ? -9.484 -15.852 -0.675 1 97.06 83 ILE B O 1
ATOM 1514 N N . GLU B 1 84 ? -9.992 -15.406 -2.809 1 95.12 84 GLU B N 1
ATOM 1515 C CA . GLU B 1 84 ? -11.344 -15.938 -2.654 1 95.12 84 GLU B CA 1
ATOM 1516 C C . GLU B 1 84 ? -11.477 -17.312 -3.293 1 95.12 84 GLU B C 1
ATOM 1518 O O . GLU B 1 84 ? -12.297 -18.125 -2.865 1 95.12 84 GLU B O 1
ATOM 1523 N N . ASP B 1 85 ? -10.789 -17.516 -4.379 1 94.5 85 ASP B N 1
ATOM 1524 C CA . ASP B 1 85 ? -10.719 -18.781 -5.105 1 94.5 85 ASP B CA 1
ATOM 1525 C C . ASP B 1 85 ? -9.281 -19.281 -5.203 1 94.5 85 ASP B C 1
ATOM 1527 O O . ASP B 1 85 ? -8.484 -18.734 -5.965 1 94.5 85 ASP B O 1
ATOM 1531 N N . THR B 1 86 ? -9.031 -20.312 -4.484 1 92.5 86 THR B N 1
ATOM 1532 C CA . THR B 1 86 ? -7.656 -20.812 -4.379 1 92.5 86 THR B CA 1
ATOM 1533 C C . THR B 1 86 ? -7.211 -21.453 -5.688 1 92.5 86 THR B C 1
ATOM 1535 O O . THR B 1 86 ? -6.02 -21.719 -5.883 1 92.5 86 THR B O 1
ATOM 1538 N N . ASN B 1 87 ? -8.102 -21.609 -6.605 1 91.62 87 ASN B N 1
ATOM 1539 C CA . ASN B 1 87 ? -7.758 -22.203 -7.887 1 91.62 87 ASN B CA 1
ATOM 1540 C C . ASN B 1 87 ? -7.359 -21.156 -8.914 1 91.62 87 ASN B C 1
ATOM 1542 O O . ASN B 1 87 ? -6.922 -21.484 -10.016 1 91.62 87 ASN B O 1
ATOM 1546 N N . GLN B 1 88 ? -7.48 -20 -8.547 1 92.81 88 GLN B N 1
ATOM 1547 C CA . GLN B 1 88 ? -7.145 -18.906 -9.461 1 92.81 88 GLN B CA 1
ATOM 1548 C C . GLN B 1 88 ? -5.719 -18.406 -9.219 1 92.81 88 GLN B C 1
ATOM 1550 O O . GLN B 1 88 ? -5.156 -18.625 -8.141 1 92.81 88 GLN B O 1
ATOM 1555 N N . HIS B 1 89 ? -5.152 -17.844 -10.266 1 94.38 89 HIS B N 1
ATOM 1556 C CA . HIS B 1 89 ? -3.873 -17.156 -10.148 1 94.38 89 HIS B CA 1
ATOM 1557 C C . HIS B 1 89 ? -4.062 -15.703 -9.734 1 94.38 89 HIS B C 1
ATOM 1559 O O . HIS B 1 89 ? -4.895 -14.992 -10.305 1 94.38 89 HIS B O 1
ATOM 1565 N N . TYR B 1 90 ? -3.338 -15.297 -8.734 1 96.75 90 TYR B N 1
ATOM 1566 C CA . TYR B 1 90 ? -3.375 -13.922 -8.25 1 96.75 90 TYR B CA 1
ATOM 1567 C C . TYR B 1 90 ? -2.061 -13.211 -8.539 1 96.75 90 TYR B C 1
ATOM 1569 O O . TYR B 1 90 ? -1.051 -13.461 -7.875 1 96.75 90 TYR B O 1
ATOM 1577 N N . HIS B 1 91 ? -2.078 -12.32 -9.57 1 98.06 91 HIS B N 1
ATOM 1578 C CA . HIS B 1 91 ? -0.932 -11.484 -9.906 1 98.06 91 HIS B CA 1
ATOM 1579 C C . HIS B 1 91 ? -1.077 -10.086 -9.312 1 98.06 91 HIS B C 1
ATOM 1581 O O . HIS B 1 91 ? -2.039 -9.375 -9.617 1 98.06 91 HIS B O 1
ATOM 1587 N N . ILE B 1 92 ? -0.167 -9.719 -8.391 1 98.69 92 ILE B N 1
ATOM 1588 C CA . ILE B 1 92 ? -0.191 -8.43 -7.711 1 98.69 92 ILE B CA 1
ATOM 1589 C C . ILE B 1 92 ? 1.016 -7.598 -8.141 1 98.69 92 ILE B C 1
ATOM 1591 O O . ILE B 1 92 ? 2.064 -7.637 -7.496 1 98.69 92 ILE B O 1
ATOM 1595 N N . PRO B 1 93 ? 0.864 -6.836 -9.172 1 98.81 93 PRO B N 1
ATOM 1596 C CA . PRO B 1 93 ? 1.999 -6.031 -9.633 1 98.81 93 PRO B CA 1
ATOM 1597 C C . PRO B 1 93 ? 2.191 -4.758 -8.82 1 98.81 93 PRO B C 1
ATOM 1599 O O . PRO B 1 93 ? 1.245 -4.27 -8.195 1 98.81 93 PRO B O 1
ATOM 1602 N N . LEU B 1 94 ? 3.389 -4.316 -8.82 1 98.94 94 LEU B N 1
ATOM 1603 C CA . LEU B 1 94 ? 3.764 -3.047 -8.211 1 98.94 94 LEU B CA 1
ATOM 1604 C C . LEU B 1 94 ? 4.461 -2.139 -9.219 1 98.94 94 LEU B C 1
ATOM 1606 O O . LEU B 1 94 ? 5.5 -2.5 -9.766 1 98.94 94 LEU B O 1
ATOM 1610 N N . LEU B 1 95 ? 3.85 -1.015 -9.586 1 98.94 95 LEU B N 1
ATOM 1611 C CA . LEU B 1 95 ? 4.527 0.085 -10.266 1 98.94 95 LEU B CA 1
ATOM 1612 C C . LEU B 1 95 ? 5.035 1.113 -9.266 1 98.94 95 LEU B C 1
ATOM 1614 O O . LEU B 1 95 ? 4.254 1.677 -8.492 1 98.94 95 LEU B O 1
ATOM 1618 N N . ILE B 1 96 ? 6.359 1.39 -9.328 1 98.88 96 ILE B N 1
ATOM 1619 C CA . ILE B 1 96 ? 6.867 2.188 -8.219 1 98.88 96 ILE B CA 1
ATOM 1620 C C . ILE B 1 96 ? 7.855 3.229 -8.742 1 98.88 96 ILE B C 1
ATOM 1622 O O . ILE B 1 96 ? 8.602 2.965 -9.695 1 98.88 96 ILE B O 1
ATOM 1626 N N . SER B 1 97 ? 7.77 4.438 -8.25 1 98.81 97 SER B N 1
ATOM 1627 C CA . SER B 1 97 ? 8.797 5.473 -8.219 1 98.81 97 SER B CA 1
ATOM 1628 C C . SER B 1 97 ? 9.156 5.852 -6.785 1 98.81 97 SER B C 1
ATOM 1630 O O . SER B 1 97 ? 8.516 5.398 -5.836 1 98.81 97 SER B O 1
ATOM 1632 N N . PRO B 1 98 ? 10.172 6.684 -6.605 1 98.56 98 PRO B N 1
ATOM 1633 C CA . PRO B 1 98 ? 10.609 6.984 -5.242 1 98.56 98 PRO B CA 1
ATOM 1634 C C . PRO B 1 98 ? 9.523 7.66 -4.41 1 98.56 98 PRO B C 1
ATOM 1636 O O . PRO B 1 98 ? 9.539 7.578 -3.18 1 98.56 98 PRO B O 1
ATOM 1639 N N . PHE B 1 99 ? 8.469 8.305 -5.113 1 98.75 99 PHE B N 1
ATOM 1640 C CA . PHE B 1 99 ? 7.52 9.102 -4.348 1 98.75 99 PHE B CA 1
ATOM 1641 C C . PHE B 1 99 ? 6.086 8.742 -4.715 1 98.75 99 PHE B C 1
ATOM 1643 O O . PHE B 1 99 ? 5.148 9.453 -4.34 1 98.75 99 PHE B O 1
ATOM 1650 N N . ALA B 1 100 ? 5.945 7.625 -5.461 1 98.88 100 ALA B N 1
ATOM 1651 C CA . ALA B 1 100 ? 4.605 7.168 -5.828 1 98.88 100 ALA B CA 1
ATOM 1652 C C . ALA B 1 100 ? 4.602 5.672 -6.133 1 98.88 100 ALA B C 1
ATOM 1654 O O . ALA B 1 100 ? 5.617 5.113 -6.547 1 98.88 100 ALA B O 1
ATOM 1655 N N . TYR B 1 101 ? 3.436 5.059 -5.879 1 98.94 101 TYR B N 1
ATOM 1656 C CA . TYR B 1 101 ? 3.293 3.703 -6.395 1 98.94 101 TYR B CA 1
ATOM 1657 C C . TYR B 1 101 ? 1.827 3.361 -6.633 1 98.94 101 TYR B C 1
ATOM 1659 O O . TYR B 1 101 ? 0.934 4.086 -6.188 1 98.94 101 TYR B O 1
ATOM 1667 N N . SER B 1 102 ? 1.587 2.307 -7.441 1 98.94 102 SER B N 1
ATOM 1668 C CA . SER B 1 102 ? 0.256 1.774 -7.719 1 98.94 102 SER B CA 1
ATOM 1669 C C . SER B 1 102 ? 0.279 0.253 -7.82 1 98.94 102 SER B C 1
ATOM 1671 O O . SER B 1 102 ? 1.343 -0.347 -7.992 1 98.94 102 SER B O 1
ATOM 1673 N N . THR B 1 103 ? -0.806 -0.285 -7.598 1 98.94 103 THR B N 1
ATOM 1674 C CA . THR B 1 103 ? -1.02 -1.723 -7.719 1 98.94 103 THR B CA 1
ATOM 1675 C C . THR B 1 103 ? -2.441 -2.021 -8.188 1 98.94 103 THR B C 1
ATOM 1677 O O . THR B 1 103 ? -3.301 -1.137 -8.18 1 98.94 103 THR B O 1
ATOM 1680 N N . TYR B 1 104 ? -2.637 -3.229 -8.68 1 98.75 104 TYR B N 1
ATOM 1681 C CA . TYR B 1 104 ? -3.939 -3.721 -9.117 1 98.75 104 TYR B CA 1
ATOM 1682 C C . TYR B 1 104 ? -3.959 -5.242 -9.156 1 98.75 104 TYR B C 1
ATOM 1684 O O . TYR B 1 104 ? -2.914 -5.887 -9.039 1 98.75 104 TYR B O 1
ATOM 1692 N N . ARG B 1 105 ? -5.121 -5.766 -9.258 1 98.44 105 ARG B N 1
ATOM 1693 C CA . ARG B 1 105 ? -5.242 -7.199 -9.5 1 98.44 105 ARG B CA 1
ATOM 1694 C C . ARG B 1 105 ? -4.918 -7.539 -10.953 1 98.44 105 ARG B C 1
ATOM 1696 O O . ARG B 1 105 ? -5.715 -7.266 -11.852 1 98.44 105 ARG B O 1
ATOM 1703 N N . GLY B 1 106 ? -3.721 -8.109 -11.086 1 94.75 106 GLY B N 1
ATOM 1704 C CA . GLY B 1 106 ? -3.316 -8.508 -12.422 1 94.75 106 GLY B CA 1
ATOM 1705 C C . GLY B 1 106 ? -3.857 -9.867 -12.828 1 94.75 106 GLY B C 1
ATOM 1706 O O . GLY B 1 106 ? -4.469 -10.562 -12.023 1 94.75 106 GLY B O 1
ATOM 1707 N N . SER B 1 107 ? -3.756 -10.188 -14.188 1 87.06 107 SER B N 1
ATOM 1708 C CA . SER B 1 107 ? -4.215 -11.461 -14.727 1 87.06 107 SER B CA 1
ATOM 1709 C C . SER B 1 107 ? -3.074 -12.477 -14.789 1 87.06 107 SER B C 1
ATOM 1711 O O . SER B 1 107 ? -1.903 -12.102 -14.875 1 87.06 107 SER B O 1
#

Organism: Acinetobacter baumannii (strain ATCC 19606 / DSM 30007 / JCM 6841 / CCUG 19606 / CIP 70.34 / NBRC 109757 / NCIMB 12457 / NCTC 12156 / 81) (NCBI:txid575584)

Solvent-accessible surface area (backbone atoms only — not comparable to full-atom values): 11019 Å² total; per-residue (Å²): 81,52,27,35,38,31,35,26,61,76,77,71,39,49,40,48,69,31,46,34,36,35,27,38,48,89,76,62,44,80,73,39,75,48,55,21,36,83,70,5,33,37,79,60,72,80,71,87,80,68,67,70,44,52,29,26,42,38,36,42,47,34,66,48,35,45,76,70,74,38,80,57,44,34,63,34,47,44,47,38,31,57,39,84,55,64,87,43,71,45,24,50,37,36,42,33,42,52,53,33,40,36,39,37,74,42,124,81,50,27,36,38,32,34,27,62,77,77,70,40,49,39,46,69,29,48,33,35,34,25,38,49,88,77,62,43,79,74,41,75,49,56,20,37,84,71,5,33,36,79,60,73,80,71,87,79,69,66,69,44,53,29,25,40,37,36,41,47,34,66,51,35,46,76,70,74,37,80,58,45,33,63,35,47,44,48,38,32,58,39,84,55,63,87,44,71,45,24,50,37,37,43,33,42,50,54,34,40,36,38,37,73,42,123

InterPro domains:
  IPR000895 Transthyretin/hydroxyisourate hydrolase [PR00189] (1-21)
  IPR000895 Transthyretin/hydroxyisourate hydrolase [PR00189] (85-107)
  IPR014306 Hydroxyisourate hydrolase [TIGR02962] (2-107)
  IPR014306 Hydroxyisourate hydrolase [cd05822] (2-107)
  IPR023416 Transthyretin/hydroxyisourate hydrolase domain [PF00576] (2-106)
  IPR023416 Transthyretin/hydroxyisourate hydrolase domain [PTHR10395] (2-107)
  IPR023418 Transthyretin, thyroxine binding site [PS00768] (5-20)
  IPR036817 Transthyretin/hydroxyisourate hydrolase domain superfamily [G3DSA:2.60.40.180] (1-107)
  IPR036817 Transthyretin/hydroxyisourate hydrolase domain superfamily [SSF49472] (2-107)

Foldseek 3Di:
DEKEWEAAPVVRATQFFKKKWKAQPPVRHTDAIDTQHRRNMDGDRPDDDDDWHKMKMKIQCCVSCVVVVHAAPDRIDIDMDTDHDPPDYWYWYWYDYRYDIDIDTDD/DEKEWEAAPVVRATQFFKKKWKAQPPVRHTDAIDTQHRRRMDGDRPDDDDDWDKMKMKIQCCVSCVVVVHAAPDRIDIDMDTDDDPPDYWYWYWYDYRYDIDIDTDD